Protein AF-0000000066740306 (afdb_homodimer)

Structure (mmCIF, N/CA/C/O backbone):
data_AF-0000000066740306-model_v1
#
loop_
_entity.id
_entity.type
_entity.pdbx_description
1 polymer 'SIN-like family protein'
#
loop_
_atom_site.group_PDB
_atom_site.id
_atom_site.type_symbol
_atom_site.label_atom_id
_atom_site.label_alt_id
_atom_site.label_comp_id
_atom_site.label_asym_id
_atom_site.label_entity_id
_atom_site.label_seq_id
_atom_site.pdbx_PDB_ins_code
_atom_site.Cartn_x
_atom_site.Cartn_y
_atom_site.Cartn_z
_atom_site.occupancy
_atom_site.B_iso_or_equiv
_atom_site.auth_seq_id
_atom_site.auth_comp_id
_atom_site.auth_asym_id
_atom_site.auth_atom_id
_atom_site.pdbx_PDB_model_num
ATOM 1 N N . MET A 1 1 ? 61.75 19.812 -76.875 1 23.56 1 MET A N 1
ATOM 2 C CA . MET A 1 1 ? 62.219 19.5 -75.562 1 23.56 1 MET A CA 1
ATOM 3 C C . MET A 1 1 ? 61.594 20.406 -74.5 1 23.56 1 MET A C 1
ATOM 5 O O . MET A 1 1 ? 61.938 20.328 -73.312 1 23.56 1 MET A O 1
ATOM 9 N N . SER A 1 2 ? 61.156 21.562 -74.875 1 27.14 2 SER A N 1
ATOM 10 C CA . SER A 1 2 ? 61.062 22.766 -74.062 1 27.14 2 SER A CA 1
ATOM 11 C C . SER A 1 2 ? 59.875 22.703 -73.125 1 27.14 2 SER A C 1
ATOM 13 O O . SER A 1 2 ? 58.719 22.844 -73.5 1 27.14 2 SER A O 1
ATOM 15 N N . THR A 1 3 ? 60 21.875 -71.938 1 26.25 3 THR A N 1
ATOM 16 C CA . THR A 1 3 ? 59.062 21.328 -70.938 1 26.25 3 THR A CA 1
ATOM 17 C C . THR A 1 3 ? 58.531 22.422 -70.062 1 26.25 3 THR A C 1
ATOM 19 O O . THR A 1 3 ? 59.312 23.188 -69.5 1 26.25 3 THR A O 1
ATOM 22 N N . THR A 1 4 ? 57.281 22.953 -70.375 1 26.27 4 THR A N 1
ATOM 23 C CA . THR A 1 4 ? 56.438 24.016 -69.875 1 26.27 4 THR A CA 1
ATOM 24 C C . THR A 1 4 ? 56.219 23.906 -68.375 1 26.27 4 THR A C 1
ATOM 26 O O . THR A 1 4 ? 55.719 22.906 -67.875 1 26.27 4 THR A O 1
ATOM 29 N N . LEU A 1 5 ? 57.031 24.672 -67.625 1 24.28 5 LEU A N 1
ATOM 30 C CA . LEU A 1 5 ? 57.344 24.859 -66.188 1 24.28 5 LEU A CA 1
ATOM 31 C C . LEU A 1 5 ? 56.062 25.141 -65.438 1 24.28 5 LEU A C 1
ATOM 33 O O . LEU A 1 5 ? 55.125 25.734 -65.938 1 24.28 5 LEU A O 1
ATOM 37 N N . ALA A 1 6 ? 56.031 24.719 -64.125 1 24.22 6 ALA A N 1
ATOM 38 C CA . ALA A 1 6 ? 55.281 24.297 -62.938 1 24.22 6 ALA A CA 1
ATOM 39 C C . ALA A 1 6 ? 54.781 25.516 -62.188 1 24.22 6 ALA A C 1
ATOM 41 O O . ALA A 1 6 ? 55.562 26.234 -61.562 1 24.22 6 ALA A O 1
ATOM 42 N N . LYS A 1 7 ? 53.906 26.375 -62.844 1 24.34 7 LYS A N 1
ATOM 43 C CA . LYS A 1 7 ? 53.469 27.609 -62.25 1 24.34 7 LYS A CA 1
ATOM 44 C C . LYS A 1 7 ? 52.938 27.359 -60.844 1 24.34 7 LYS A C 1
ATOM 46 O O . LYS A 1 7 ? 51.969 26.594 -60.656 1 24.34 7 LYS A O 1
ATOM 51 N N . LYS A 1 8 ? 53.781 27.5 -59.812 1 24.53 8 LYS A N 1
ATOM 52 C CA . LYS A 1 8 ? 53.719 27.344 -58.375 1 24.53 8 LYS A CA 1
ATOM 53 C C . LYS A 1 8 ? 52.656 28.266 -57.75 1 24.53 8 LYS A C 1
ATOM 55 O O . LYS A 1 8 ? 53 29.281 -57.156 1 24.53 8 LYS A O 1
ATOM 60 N N . THR A 1 9 ? 51.531 28.625 -58.562 1 22.3 9 THR A N 1
ATOM 61 C CA . THR A 1 9 ? 50.75 29.719 -58 1 22.3 9 THR A CA 1
ATOM 62 C C . THR A 1 9 ? 50.344 29.406 -56.562 1 22.3 9 THR A C 1
ATOM 64 O O . THR A 1 9 ? 49.75 28.375 -56.281 1 22.3 9 THR A O 1
ATOM 67 N N . MET A 1 10 ? 51.188 29.859 -55.562 1 22.45 10 MET A N 1
ATOM 68 C CA . MET A 1 10 ? 51.281 29.875 -54.125 1 22.45 10 MET A CA 1
ATOM 69 C C . MET A 1 10 ? 50 30.453 -53.5 1 22.45 10 MET A C 1
ATOM 71 O O . MET A 1 10 ? 49.75 31.656 -53.594 1 22.45 10 MET A O 1
ATOM 75 N N . ASN A 1 11 ? 48.844 29.984 -53.938 1 20.83 11 ASN A N 1
ATOM 76 C CA . ASN A 1 11 ? 47.594 30.547 -53.469 1 20.83 11 ASN A CA 1
ATOM 77 C C . ASN A 1 11 ? 47.5 30.578 -51.938 1 20.83 11 ASN A C 1
ATOM 79 O O . ASN A 1 11 ? 47.656 29.547 -51.312 1 20.83 11 ASN A O 1
ATOM 83 N N . SER A 1 12 ? 48.062 31.672 -51.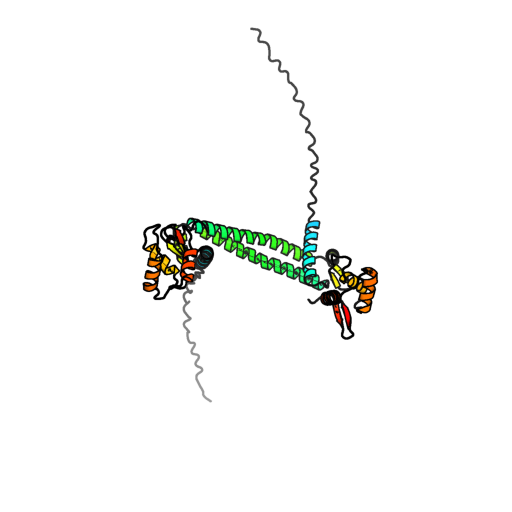344 1 20.94 12 SER A N 1
ATOM 84 C CA . SER A 1 12 ? 48.156 32.062 -49.938 1 20.94 12 SER A CA 1
ATOM 85 C C . SER A 1 12 ? 46.844 31.891 -49.219 1 20.94 12 SER A C 1
ATOM 87 O O . SER A 1 12 ? 45.812 32.312 -49.688 1 20.94 12 SER A O 1
ATOM 89 N N . THR A 1 13 ? 46.812 30.812 -48.438 1 21.36 13 THR A N 1
ATOM 90 C CA . THR A 1 13 ? 45.844 30.188 -47.562 1 21.36 13 THR A CA 1
ATOM 91 C C . THR A 1 13 ? 45.438 31.141 -46.438 1 21.36 13 THR A C 1
ATOM 93 O O . THR A 1 13 ? 46.281 31.484 -45.594 1 21.36 13 THR A O 1
ATOM 96 N N . ARG A 1 14 ? 44.938 32.344 -46.875 1 24.83 14 ARG A N 1
ATOM 97 C CA . ARG A 1 14 ? 44.625 33.281 -45.812 1 24.83 14 ARG A CA 1
ATOM 98 C C . ARG A 1 14 ? 43.844 32.594 -44.719 1 24.83 14 ARG A C 1
ATOM 100 O O . ARG A 1 14 ? 42.906 31.812 -44.969 1 24.83 14 ARG A O 1
ATOM 107 N N . PRO A 1 15 ? 44.469 32.5 -43.562 1 23.16 15 PRO A N 1
ATOM 108 C CA . PRO A 1 15 ? 44.031 31.797 -42.375 1 23.16 15 PRO A CA 1
ATOM 109 C C . PRO A 1 15 ? 42.656 32.281 -41.875 1 23.16 15 PRO A C 1
ATOM 111 O O . PRO A 1 15 ? 42.344 33.469 -42 1 23.16 15 PRO A O 1
ATOM 114 N N . ASN A 1 16 ? 41.656 31.469 -42.188 1 21.12 16 ASN A N 1
ATOM 115 C CA . ASN A 1 16 ? 40.25 31.562 -41.781 1 21.12 16 ASN A CA 1
ATOM 116 C C . ASN A 1 16 ? 40.125 31.969 -40.312 1 21.12 16 ASN A C 1
ATOM 118 O O . ASN A 1 16 ? 40.719 31.359 -39.438 1 21.12 16 ASN A O 1
ATOM 122 N N . VAL A 1 17 ? 39.969 33.219 -40.125 1 21.72 17 VAL A N 1
ATOM 123 C CA . VAL A 1 17 ? 39.688 33.938 -38.875 1 21.72 17 VAL A CA 1
ATOM 124 C C . VAL A 1 17 ? 38.656 33.125 -38.062 1 21.72 17 VAL A C 1
ATOM 126 O O . VAL A 1 17 ? 37.656 32.688 -38.625 1 21.72 17 VAL A O 1
ATOM 129 N N . ALA A 1 18 ? 39.094 32.625 -36.969 1 23.75 18 ALA A N 1
ATOM 130 C CA . ALA A 1 18 ? 38.531 31.891 -35.844 1 23.75 18 ALA A CA 1
ATOM 131 C C . ALA A 1 18 ? 37.25 32.562 -35.344 1 23.75 18 ALA A C 1
ATOM 133 O O . ALA A 1 18 ? 37.25 33.719 -34.969 1 23.75 18 ALA A O 1
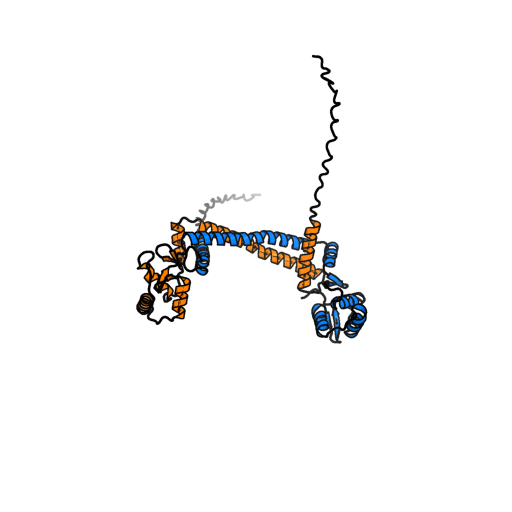ATOM 134 N N . SER A 1 19 ? 36.188 32.25 -36.062 1 21.02 19 SER A N 1
ATOM 135 C CA . SER A 1 19 ? 34.875 32.719 -35.688 1 21.02 19 SER A CA 1
ATOM 136 C C . SER A 1 19 ? 34.625 32.594 -34.188 1 21.02 19 SER A C 1
ATOM 138 O O . SER A 1 19 ? 35.062 31.609 -33.562 1 21.02 19 SER A O 1
ATOM 140 N N . LYS A 1 20 ? 34.594 33.75 -33.531 1 26.73 20 LYS A N 1
ATOM 141 C CA . LYS A 1 20 ? 34.219 34.031 -32.156 1 26.73 20 LYS A CA 1
ATOM 142 C C . LYS A 1 20 ? 33.031 33.156 -31.719 1 26.73 20 LYS A C 1
ATOM 144 O O . LYS A 1 20 ? 32.031 33.094 -32.438 1 26.73 20 LYS A O 1
ATOM 149 N N . GLY A 1 21 ? 33.281 32 -31.141 1 22.89 21 GLY A N 1
ATOM 150 C CA . GLY A 1 21 ? 32.375 31.031 -30.594 1 22.89 21 GLY A CA 1
ATOM 151 C C . GLY A 1 21 ? 31.203 31.672 -29.844 1 22.89 21 GLY A C 1
ATOM 152 O O . GLY A 1 21 ? 31.297 32.812 -29.406 1 22.89 21 GLY A O 1
ATOM 153 N N . PRO A 1 22 ? 30 31.391 -30.375 1 25.53 22 PRO A N 1
ATOM 154 C CA . PRO A 1 22 ? 28.781 31.922 -29.781 1 25.53 22 PRO A CA 1
ATOM 155 C C . PRO A 1 22 ? 28.766 31.812 -28.25 1 25.53 22 PRO A C 1
ATOM 157 O O . PRO A 1 22 ? 29.453 30.953 -27.688 1 25.53 22 PRO A O 1
ATOM 160 N N . HIS A 1 23 ? 28.734 32.938 -27.594 1 26.91 23 HIS A N 1
ATOM 161 C CA . HIS A 1 23 ? 28.5 33.031 -26.156 1 26.91 23 HIS A CA 1
ATOM 162 C C . HIS A 1 23 ? 27.344 32.125 -25.734 1 26.91 23 HIS A C 1
ATOM 164 O O . HIS A 1 23 ? 26.266 32.188 -26.297 1 26.91 23 HIS A O 1
ATOM 170 N N . SER A 1 24 ? 27.656 30.859 -25.578 1 25.88 24 SER A N 1
ATOM 171 C CA . SER A 1 24 ? 26.688 29.938 -25 1 25.88 24 SER A CA 1
ATOM 172 C C . SER A 1 24 ? 25.938 30.578 -23.844 1 25.88 24 SER A C 1
ATOM 174 O O . SER A 1 24 ? 26.516 30.859 -22.781 1 25.88 24 SER A O 1
ATOM 176 N N . ASN A 1 25 ? 25.094 31.516 -24.172 1 24.31 25 ASN A N 1
ATOM 177 C CA . ASN A 1 25 ? 24.172 31.891 -23.125 1 24.31 25 ASN A CA 1
ATOM 178 C C . ASN A 1 25 ? 23.594 30.656 -22.422 1 24.31 25 ASN A C 1
ATOM 180 O O . ASN A 1 25 ? 22.812 29.922 -23.016 1 24.31 25 ASN A O 1
ATOM 184 N N . MET A 1 26 ? 24.453 29.859 -21.828 1 26.02 26 MET A N 1
ATOM 185 C CA . MET A 1 26 ? 23.969 28.828 -20.922 1 26.02 26 MET A CA 1
ATOM 186 C C . MET A 1 26 ? 22.781 29.328 -20.094 1 26.02 26 MET A C 1
ATOM 188 O O . MET A 1 26 ? 22.953 30.219 -19.25 1 26.02 26 MET A O 1
ATOM 192 N N . SER A 1 27 ? 21.781 29.703 -20.703 1 23.97 27 SER A N 1
ATOM 193 C CA . SER A 1 27 ? 20.594 29.875 -19.859 1 23.97 27 SER A CA 1
ATOM 194 C C . SER A 1 27 ? 20.422 28.688 -18.906 1 23.97 27 SER A C 1
ATOM 196 O O . SER A 1 27 ? 20.25 27.562 -19.344 1 23.97 27 SER A O 1
ATOM 198 N N . LYS A 1 28 ? 21.281 28.562 -17.984 1 28.55 28 LYS A N 1
ATOM 199 C CA . LYS A 1 28 ? 20.969 27.734 -16.828 1 28.55 28 LYS A CA 1
ATOM 200 C C . LYS A 1 28 ? 19.469 27.734 -16.531 1 28.55 28 LYS A C 1
ATOM 202 O O . LYS A 1 28 ? 18.891 28.781 -16.234 1 28.55 28 LYS A O 1
ATOM 207 N N . GLY A 1 29 ? 18.734 27.125 -17.375 1 29 29 GLY A N 1
ATOM 208 C CA . GLY A 1 29 ? 17.344 26.922 -17.016 1 29 29 GLY A CA 1
ATOM 209 C C . GLY A 1 29 ? 17.109 26.859 -15.523 1 29 29 GLY A C 1
ATOM 210 O O . GLY A 1 29 ? 17.812 26.141 -14.805 1 29 29 GLY A O 1
ATOM 211 N N . ARG A 1 30 ? 16.844 27.906 -14.852 1 31.69 30 ARG A N 1
ATOM 212 C CA . ARG A 1 30 ? 16.328 28.016 -13.484 1 31.69 30 ARG A CA 1
ATOM 213 C C . ARG A 1 30 ? 15.438 26.844 -13.125 1 31.69 30 ARG A C 1
ATOM 215 O O . ARG A 1 30 ? 14.242 26.859 -13.414 1 31.69 30 ARG A O 1
ATOM 222 N N . ASP A 1 31 ? 15.68 25.719 -13.594 1 37.31 31 ASP A N 1
ATOM 223 C CA . ASP A 1 31 ? 15.008 24.594 -12.953 1 37.31 31 ASP A CA 1
ATOM 224 C C . ASP A 1 31 ? 14.945 24.781 -11.438 1 37.31 31 ASP A C 1
ATOM 226 O O . ASP A 1 31 ? 15.898 24.453 -10.727 1 37.31 31 ASP A O 1
ATOM 230 N N . GLY A 1 32 ? 14.742 25.875 -10.875 1 35.25 32 GLY A N 1
ATOM 231 C CA . GLY A 1 32 ? 14.836 26.375 -9.508 1 35.25 32 GLY A CA 1
ATOM 232 C C . GLY A 1 32 ? 14.297 25.406 -8.477 1 35.25 32 GLY A C 1
ATOM 233 O O . GLY A 1 32 ? 13.188 24.891 -8.625 1 35.25 32 GLY A O 1
ATOM 234 N N . PRO A 1 33 ? 15.062 24.625 -7.82 1 43.34 33 PRO A N 1
ATOM 235 C CA . PRO A 1 33 ? 14.781 23.828 -6.629 1 43.34 33 PRO A CA 1
ATOM 236 C C . PRO A 1 33 ? 13.656 24.391 -5.781 1 43.34 33 PRO A C 1
ATOM 238 O O . PRO A 1 33 ? 13.086 23.688 -4.938 1 43.34 33 PRO A O 1
ATOM 241 N N . SER A 1 34 ? 13.383 25.703 -5.836 1 50.03 34 SER A N 1
ATOM 242 C CA . SER A 1 34 ? 12.516 26.438 -4.918 1 50.03 34 SER A CA 1
ATOM 243 C C . SER A 1 34 ? 11.055 26.062 -5.117 1 50.03 34 SER A C 1
ATOM 245 O O . SER A 1 34 ? 10.32 25.859 -4.145 1 50.03 34 SER A O 1
ATOM 247 N N . GLN A 1 35 ? 10.664 26.062 -6.449 1 52.09 35 GLN A N 1
ATOM 248 C CA . GLN A 1 35 ? 9.258 25.766 -6.723 1 52.09 35 GLN A CA 1
ATOM 249 C C . GLN A 1 35 ? 8.93 24.312 -6.359 1 52.09 35 GLN A C 1
ATOM 251 O O . GLN A 1 35 ? 7.863 24.031 -5.805 1 52.09 35 GLN A O 1
ATOM 256 N N . GLY A 1 36 ? 9.883 23.469 -6.703 1 60.62 36 GLY A N 1
ATOM 257 C CA . GLY A 1 36 ? 9.695 22.078 -6.336 1 60.62 36 GLY A CA 1
ATOM 258 C C . GLY A 1 36 ? 9.633 21.859 -4.836 1 60.62 36 GLY A C 1
ATOM 259 O O . GLY A 1 36 ? 8.812 21.062 -4.355 1 60.62 36 GLY A O 1
ATOM 260 N N . SER A 1 37 ? 10.477 22.703 -4.293 1 71.12 37 SER A N 1
ATOM 261 C CA . SER A 1 37 ? 10.523 22.578 -2.84 1 71.12 37 SER A CA 1
ATOM 262 C C . SER A 1 37 ? 9.25 23.125 -2.197 1 71.12 37 SER A C 1
ATOM 264 O O . SER A 1 37 ? 8.719 22.547 -1.256 1 71.12 37 SER A O 1
ATOM 266 N N . ASP A 1 38 ? 8.742 24.266 -2.873 1 82.31 38 ASP A N 1
ATOM 267 C CA . ASP A 1 38 ? 7.531 24.859 -2.312 1 82.31 38 ASP A CA 1
ATOM 268 C C . ASP A 1 38 ? 6.316 23.953 -2.555 1 82.31 38 ASP A C 1
ATOM 270 O O . ASP A 1 38 ? 5.426 23.875 -1.709 1 82.31 38 ASP A O 1
ATOM 274 N N . ASP A 1 39 ? 6.438 23.344 -3.697 1 87.12 39 ASP A N 1
ATOM 275 C CA . ASP A 1 39 ? 5.328 22.438 -4.004 1 87.12 39 ASP A CA 1
ATOM 276 C C . ASP A 1 39 ? 5.301 21.266 -3.035 1 87.12 39 ASP A C 1
ATOM 278 O O . ASP A 1 39 ? 4.23 20.844 -2.584 1 87.12 39 ASP A O 1
ATOM 282 N N . LEU A 1 40 ? 6.457 20.859 -2.627 1 89.25 40 LEU A N 1
ATOM 283 C CA . LEU A 1 40 ? 6.527 19.75 -1.673 1 89.25 40 LEU A CA 1
ATOM 284 C C . LEU A 1 40 ? 6.102 20.219 -0.281 1 89.25 40 LEU A C 1
ATOM 286 O O . LEU A 1 40 ? 5.344 19.516 0.401 1 89.25 40 LEU A O 1
ATOM 290 N N . ALA A 1 41 ? 6.57 21.438 0.036 1 90.12 41 ALA A N 1
ATOM 291 C CA . ALA A 1 41 ? 6.191 21.969 1.34 1 90.12 41 ALA A CA 1
ATOM 292 C C . ALA A 1 41 ? 4.68 22.156 1.439 1 90.12 41 ALA A C 1
ATOM 294 O O . ALA A 1 41 ? 4.074 21.828 2.463 1 90.12 41 ALA A O 1
ATOM 295 N N . ARG A 1 42 ? 4.156 22.641 0.337 1 91.5 42 ARG A N 1
ATOM 296 C CA . ARG A 1 42 ? 2.711 22.828 0.292 1 91.5 42 ARG A CA 1
ATOM 297 C C . ARG A 1 42 ? 1.984 21.5 0.475 1 91.5 42 ARG A C 1
ATOM 299 O O . ARG A 1 42 ? 0.99 21.422 1.199 1 91.5 42 ARG A O 1
ATOM 306 N N . SER A 1 43 ? 2.473 20.547 -0.187 1 92.19 43 SER A N 1
ATOM 307 C CA . SER A 1 43 ? 1.86 19.234 -0.109 1 92.19 43 SER A CA 1
ATOM 308 C C . SER A 1 43 ? 1.96 18.656 1.302 1 92.19 43 SER A C 1
ATOM 310 O O . SER A 1 43 ? 0.978 18.141 1.838 1 92.19 43 SER A O 1
ATOM 312 N N . PHE A 1 44 ? 3.131 18.75 1.973 1 93.88 44 PHE A N 1
ATOM 313 C CA . PHE A 1 44 ? 3.334 18.266 3.33 1 93.88 44 PHE A CA 1
ATOM 314 C C . PHE A 1 44 ? 2.408 18.984 4.309 1 93.88 44 PHE A C 1
ATOM 316 O O . PHE A 1 44 ? 1.71 18.328 5.094 1 93.88 44 PHE A O 1
ATOM 323 N N . LEU A 1 45 ? 2.404 20.266 4.121 1 95.31 45 LEU A N 1
ATOM 324 C CA . LEU A 1 45 ? 1.596 21.078 5.027 1 95.31 45 LEU A CA 1
ATOM 325 C C . LEU A 1 45 ? 0.109 20.828 4.793 1 95.31 45 LEU A C 1
ATOM 327 O O . LEU A 1 45 ? -0.681 20.828 5.738 1 95.31 45 LEU A O 1
ATOM 331 N N . GLY A 1 46 ? -0.197 20.656 3.529 1 93.56 46 GLY A N 1
ATOM 332 C CA . GLY A 1 46 ? -1.562 20.25 3.236 1 93.56 46 GLY A CA 1
ATOM 333 C C . GLY A 1 46 ? -1.972 18.984 3.961 1 93.56 46 GLY A C 1
ATOM 334 O O . GLY A 1 46 ? -3.066 18.906 4.523 1 93.56 46 GLY A O 1
ATOM 335 N N . THR A 1 47 ? -1.124 18 4.027 1 91.94 47 THR A N 1
ATOM 336 C CA . THR A 1 47 ? -1.383 16.75 4.719 1 91.94 47 THR A CA 1
ATOM 337 C C . THR A 1 47 ? -1.558 16.984 6.219 1 91.94 47 THR A C 1
ATOM 339 O O . THR A 1 47 ? -2.457 16.406 6.84 1 91.94 47 THR A O 1
ATOM 342 N N . VAL A 1 48 ? -0.717 17.828 6.777 1 94.38 48 VAL A N 1
ATOM 343 C CA . VAL A 1 48 ? -0.75 18.156 8.203 1 94.38 48 VAL A CA 1
ATOM 344 C C . VAL A 1 48 ? -2.104 18.766 8.562 1 94.38 48 VAL A C 1
ATOM 346 O O . VAL A 1 48 ? -2.746 18.328 9.523 1 94.38 48 VAL A O 1
ATOM 349 N N . PHE A 1 49 ? -2.619 19.609 7.715 1 95.12 49 PHE A N 1
ATOM 350 C CA . PHE A 1 49 ? -3.822 20.359 8.055 1 95.12 49 PHE A CA 1
ATOM 351 C C . PHE A 1 49 ? -5.07 19.625 7.57 1 95.12 49 PHE A C 1
ATOM 353 O O . PHE A 1 49 ? -6.188 19.969 7.957 1 95.12 49 PHE A O 1
ATOM 360 N N . THR A 1 50 ? -4.895 18.594 6.707 1 91.5 50 THR A N 1
ATOM 361 C CA . THR A 1 50 ? -6.016 17.734 6.348 1 91.5 50 THR A CA 1
ATOM 362 C C . THR A 1 50 ? -6.406 16.844 7.523 1 91.5 50 THR A C 1
ATOM 364 O O . THR A 1 50 ? -7.594 16.609 7.762 1 91.5 50 THR A O 1
ATOM 367 N N . ALA A 1 51 ? -5.465 16.438 8.305 1 88.88 51 ALA A N 1
ATOM 368 C CA . ALA A 1 51 ? -5.711 15.578 9.461 1 88.88 51 ALA A CA 1
ATOM 369 C C . ALA A 1 51 ? -6.34 16.375 10.602 1 88.88 51 ALA A C 1
ATOM 371 O O . ALA A 1 51 ? -7.297 15.906 11.227 1 88.88 51 ALA A O 1
ATOM 372 N N . ASN A 1 52 ? -5.824 17.5 10.836 1 93.19 52 ASN A N 1
ATOM 373 C CA . ASN A 1 52 ? -6.332 18.406 11.852 1 93.19 52 ASN A CA 1
ATOM 374 C C . ASN A 1 52 ? -6.324 19.859 11.352 1 93.19 52 ASN A C 1
ATOM 376 O O . ASN A 1 52 ? -5.273 20.391 11 1 93.19 52 ASN A O 1
ATOM 380 N N . LYS A 1 53 ? -7.434 20.469 11.477 1 95.31 53 LYS A N 1
ATOM 381 C CA . LYS A 1 53 ? -7.613 21.766 10.828 1 95.31 53 LYS A CA 1
ATOM 382 C C . LYS A 1 53 ? -6.922 22.875 11.617 1 95.31 53 LYS A C 1
ATOM 384 O O . LYS A 1 53 ? -6.715 23.984 11.094 1 95.31 53 LYS A O 1
ATOM 389 N N . VAL A 1 54 ? -6.578 22.656 12.891 1 95.94 54 VAL A N 1
ATOM 390 C CA . VAL A 1 54 ? -5.926 23.641 13.734 1 95.94 54 VAL A CA 1
ATOM 391 C C . VAL A 1 54 ? -4.613 23.078 14.281 1 95.94 54 VAL A C 1
ATOM 393 O O . VAL A 1 54 ? -4.594 22.016 14.891 1 95.94 54 VAL A O 1
ATOM 396 N N . ARG A 1 55 ? -3.529 23.797 13.992 1 95.69 55 ARG A N 1
ATOM 397 C CA . ARG A 1 55 ? -2.24 23.328 14.492 1 95.69 55 ARG A CA 1
ATOM 398 C C . ARG A 1 55 ? -1.4 24.5 15 1 95.69 55 ARG A C 1
ATOM 400 O O . ARG A 1 55 ? -1.43 25.594 14.422 1 95.69 55 ARG A O 1
ATOM 407 N N . SER A 1 56 ? -0.726 24.281 16.109 1 96.12 56 SER A N 1
ATOM 408 C CA . SER A 1 56 ? 0.311 25.203 16.562 1 96.12 56 SER A CA 1
ATOM 409 C C . SER A 1 56 ? 1.6 25.016 15.766 1 96.12 56 SER A C 1
ATOM 411 O O . SER A 1 56 ? 1.767 24.016 15.078 1 96.12 56 SER A O 1
ATOM 413 N N . MET A 1 57 ? 2.541 25.938 15.891 1 94.75 57 MET A N 1
ATOM 414 C CA . MET A 1 57 ? 3.844 25.828 15.242 1 94.75 57 MET A CA 1
ATOM 415 C C . MET A 1 57 ? 4.566 24.562 15.68 1 94.75 57 MET A C 1
ATOM 417 O O . MET A 1 57 ? 5.105 23.828 14.852 1 94.75 57 MET A O 1
ATOM 421 N N . GLN A 1 58 ? 4.508 24.312 16.953 1 94.25 58 GLN A N 1
ATOM 422 C CA . GLN A 1 58 ? 5.16 23.141 17.516 1 94.25 58 GLN A CA 1
ATOM 423 C C . GLN A 1 58 ? 4.559 21.859 16.953 1 94.25 58 GLN A C 1
ATOM 425 O O . GLN A 1 58 ? 5.285 20.906 16.625 1 94.25 58 GLN A O 1
ATOM 430 N N . ALA A 1 59 ? 3.242 21.844 16.828 1 96.25 59 ALA A N 1
ATOM 431 C CA . ALA A 1 59 ? 2.555 20.656 16.312 1 96.25 59 ALA A CA 1
ATOM 432 C C . ALA A 1 59 ? 2.859 20.469 14.82 1 96.25 59 ALA A C 1
ATOM 434 O O . ALA A 1 59 ? 2.986 19.328 14.352 1 96.25 59 ALA A O 1
ATOM 435 N N . VAL A 1 60 ? 2.961 21.531 14.094 1 96.69 60 VAL A N 1
ATOM 436 C CA . VAL A 1 60 ? 3.297 21.453 12.68 1 96.69 60 VAL A CA 1
ATOM 437 C C . VAL A 1 60 ? 4.668 20.797 12.508 1 96.69 60 VAL A C 1
ATOM 439 O O . VAL A 1 60 ? 4.824 19.859 11.719 1 96.69 60 VAL A O 1
ATOM 442 N N . VAL A 1 61 ? 5.648 21.266 13.297 1 96 61 VAL A N 1
ATOM 443 C CA . VAL A 1 61 ? 7 20.734 13.219 1 96 61 VAL A CA 1
ATOM 444 C C . VAL A 1 61 ? 6.984 19.25 13.586 1 96 61 VAL A C 1
ATOM 446 O O . VAL A 1 61 ? 7.59 18.422 12.891 1 96 61 VAL A O 1
ATOM 449 N N . ARG A 1 62 ? 6.27 18.875 14.625 1 95.38 62 ARG A N 1
ATOM 450 C CA . ARG A 1 62 ? 6.141 17.484 15.055 1 95.38 62 ARG A CA 1
ATOM 451 C C . ARG A 1 62 ? 5.527 16.625 13.961 1 95.38 62 ARG A C 1
ATOM 453 O O . ARG A 1 62 ? 6.027 15.539 13.664 1 95.38 62 ARG A O 1
ATOM 460 N N . ASP A 1 63 ? 4.434 17.141 13.359 1 95.31 63 ASP A N 1
ATOM 461 C CA . ASP A 1 63 ? 3.732 16.375 12.336 1 95.31 63 ASP A CA 1
ATOM 462 C C . ASP A 1 63 ? 4.594 16.219 11.086 1 95.31 63 ASP A C 1
ATOM 464 O O . ASP A 1 63 ? 4.555 15.172 10.43 1 95.31 63 ASP A O 1
ATOM 468 N N . LEU A 1 64 ? 5.359 17.266 10.734 1 95.75 64 LEU A N 1
ATOM 469 C CA . LEU A 1 64 ? 6.289 17.156 9.617 1 95.75 64 LEU A CA 1
ATOM 470 C C . LEU A 1 64 ? 7.355 16.109 9.883 1 95.75 64 LEU A C 1
ATOM 472 O O . LEU A 1 64 ? 7.703 15.328 8.992 1 95.75 64 LEU A O 1
ATOM 476 N N . ARG A 1 65 ? 7.852 16 11.102 1 95.06 65 ARG A N 1
ATOM 477 C CA . ARG A 1 65 ? 8.836 15 11.477 1 95.06 65 ARG A CA 1
ATOM 478 C C . ARG A 1 65 ? 8.234 13.594 11.43 1 95.06 65 ARG A C 1
ATOM 480 O O . ARG A 1 65 ? 8.906 12.641 11.031 1 95.06 65 ARG A O 1
ATOM 487 N N . GLN A 1 66 ? 6.992 13.531 11.859 1 93.88 66 GLN A N 1
ATOM 488 C CA . GLN A 1 66 ? 6.297 12.25 11.805 1 93.88 66 GLN A CA 1
ATOM 489 C C . GLN A 1 66 ? 6.102 11.797 10.359 1 93.88 66 GLN A C 1
ATOM 491 O O . GLN A 1 66 ? 6.242 10.609 10.055 1 93.88 66 GLN A O 1
ATOM 496 N N . LEU A 1 67 ? 5.742 12.727 9.5 1 93.38 67 LEU A N 1
ATOM 497 C CA . LEU A 1 67 ? 5.609 12.414 8.078 1 93.38 67 LEU A CA 1
ATOM 498 C C . LEU A 1 67 ? 6.926 11.898 7.512 1 93.38 67 LEU A C 1
ATOM 500 O O . LEU A 1 67 ? 6.941 10.906 6.773 1 93.38 67 LEU A O 1
ATOM 504 N N . ALA A 1 68 ? 8.039 12.562 7.875 1 93.62 68 ALA A N 1
ATOM 505 C CA . ALA A 1 68 ? 9.359 12.125 7.441 1 93.62 68 ALA A CA 1
ATOM 506 C C . ALA A 1 68 ? 9.648 10.703 7.914 1 93.62 68 ALA A C 1
ATOM 508 O O . ALA A 1 68 ? 10.156 9.883 7.152 1 93.62 68 ALA A O 1
ATOM 509 N N . ALA A 1 69 ? 9.281 10.43 9.141 1 92.5 69 ALA A N 1
ATOM 510 C CA . ALA A 1 69 ? 9.492 9.102 9.711 1 92.5 69 ALA A CA 1
ATOM 511 C C . ALA A 1 69 ? 8.68 8.047 8.969 1 92.5 69 ALA A C 1
ATOM 513 O O . ALA A 1 69 ? 9.148 6.934 8.742 1 92.5 69 ALA A O 1
ATOM 514 N N . LYS A 1 70 ? 7.48 8.43 8.695 1 90.5 70 LYS A N 1
ATOM 515 C CA . LYS A 1 70 ? 6.621 7.52 7.945 1 90.5 70 LYS A CA 1
ATOM 516 C C . LYS A 1 70 ? 7.238 7.168 6.594 1 90.5 70 LYS A C 1
ATOM 518 O O . LYS A 1 70 ? 7.285 6 6.211 1 90.5 70 LYS A O 1
ATOM 523 N N . TYR A 1 71 ? 7.742 8.203 5.867 1 87.19 71 TYR A N 1
ATOM 524 C CA . TYR A 1 71 ? 8.383 7.977 4.578 1 87.19 71 TYR A CA 1
ATOM 525 C C . TYR A 1 71 ? 9.625 7.105 4.734 1 87.19 71 TYR A C 1
ATOM 527 O O . TYR A 1 71 ? 9.891 6.242 3.896 1 87.19 71 TYR A O 1
ATOM 535 N N . ALA A 1 72 ? 10.383 7.336 5.816 1 87.25 72 ALA A N 1
ATOM 536 C CA . ALA A 1 72 ? 11.578 6.543 6.086 1 87.25 72 ALA A CA 1
ATOM 537 C C . ALA A 1 72 ? 11.219 5.078 6.324 1 87.25 72 ALA A C 1
ATOM 539 O O . ALA A 1 72 ? 11.906 4.176 5.84 1 87.25 72 ALA A O 1
ATOM 540 N N . SER A 1 73 ? 10.203 4.918 7.098 1 86.19 73 SER A N 1
ATOM 541 C CA . SER A 1 73 ? 9.75 3.557 7.375 1 86.19 73 SER A CA 1
ATOM 542 C C . SER A 1 73 ? 9.32 2.846 6.094 1 86.19 73 SER A C 1
ATOM 544 O O . SER A 1 73 ? 9.648 1.676 5.887 1 86.19 73 SER A O 1
ATOM 546 N N . ASN A 1 74 ? 8.672 3.578 5.27 1 81.38 74 ASN A N 1
ATOM 547 C CA . ASN A 1 74 ? 8.211 3.014 4.004 1 81.38 74 ASN A CA 1
ATOM 548 C C . ASN A 1 74 ? 9.375 2.688 3.078 1 81.38 74 ASN A C 1
ATOM 550 O O . ASN A 1 74 ? 9.312 1.727 2.309 1 81.38 74 ASN A O 1
ATOM 554 N N . ARG A 1 75 ? 10.461 3.479 3.197 1 76.44 75 ARG A N 1
ATOM 555 C CA . ARG A 1 75 ? 11.68 3.252 2.42 1 76.44 75 ARG A CA 1
ATOM 556 C C . ARG A 1 75 ? 12.359 1.95 2.834 1 76.44 75 ARG A C 1
ATOM 558 O O . ARG A 1 75 ? 12.898 1.23 1.99 1 76.44 75 ARG A O 1
ATOM 565 N N . LYS A 1 76 ? 12.5 1.862 4.094 1 75.75 76 LYS A N 1
ATOM 566 C CA . LYS A 1 76 ? 13.094 0.614 4.57 1 75.75 76 LYS A CA 1
ATOM 567 C C . LYS A 1 76 ? 12.43 -0.592 3.91 1 75.75 76 LYS A C 1
ATOM 569 O O . LYS A 1 76 ? 13.094 -1.578 3.594 1 75.75 76 LYS A O 1
ATOM 574 N N . ASP A 1 77 ? 11.258 -0.33 3.717 1 75.94 77 ASP A N 1
ATOM 575 C CA . ASP A 1 77 ? 10.547 -1.352 2.957 1 75.94 77 ASP A CA 1
ATOM 576 C C . ASP A 1 77 ? 11.141 -1.511 1.56 1 75.94 77 ASP A C 1
ATOM 578 O O . ASP A 1 77 ? 11.086 -2.594 0.973 1 75.94 77 ASP A O 1
ATOM 582 N N . GLY A 1 78 ? 11.852 -0.415 1.16 1 74.94 78 GLY A N 1
ATOM 583 C CA . GLY A 1 78 ? 12.516 -0.464 -0.133 1 74.94 78 GLY A CA 1
ATOM 584 C C . GLY A 1 78 ? 13.672 -1.442 -0.173 1 74.94 78 GLY A C 1
ATOM 585 O O . GLY A 1 78 ? 13.844 -2.168 -1.155 1 74.94 78 GLY A O 1
ATOM 586 N N . SER A 1 79 ? 14.523 -1.425 0.905 1 77 79 SER A N 1
ATOM 587 C CA . SER A 1 79 ? 15.625 -2.371 0.982 1 77 79 SER A CA 1
ATOM 588 C C . SER A 1 79 ? 15.125 -3.812 0.982 1 77 79 SER A C 1
ATOM 590 O O . SER A 1 79 ? 15.719 -4.684 0.343 1 77 79 SER A O 1
ATOM 592 N N . LYS A 1 80 ? 14.125 -4.008 1.849 1 82.62 80 LYS A N 1
ATOM 593 C CA . LYS A 1 80 ? 13.523 -5.336 1.865 1 82.62 80 LYS A CA 1
ATOM 594 C C . LYS A 1 80 ? 13.016 -5.727 0.48 1 82.62 80 LYS A C 1
ATOM 596 O O . LYS A 1 80 ? 13.211 -6.855 0.035 1 82.62 80 LYS A O 1
ATOM 601 N N . LEU A 1 81 ? 12.477 -4.77 -0.208 1 86.62 81 LEU A N 1
ATOM 602 C CA . LEU A 1 81 ? 11.945 -5.02 -1.546 1 86.62 81 LEU A CA 1
ATOM 603 C C . LEU A 1 81 ? 13.078 -5.301 -2.531 1 86.62 81 LEU A C 1
ATOM 605 O O . LEU A 1 81 ? 12.922 -6.125 -3.434 1 86.62 81 LEU A O 1
ATOM 609 N N . GLN A 1 82 ? 14.172 -4.621 -2.301 1 86.12 82 GLN A N 1
ATOM 610 C CA . GLN A 1 82 ? 15.328 -4.902 -3.143 1 86.12 82 GLN A CA 1
ATOM 611 C C . GLN A 1 82 ? 15.828 -6.328 -2.934 1 86.12 82 GLN A C 1
ATOM 613 O O . GLN A 1 82 ? 16.172 -7.023 -3.896 1 86.12 82 GLN A O 1
ATOM 618 N N . ALA A 1 83 ? 15.938 -6.777 -1.696 1 86.44 83 ALA A N 1
ATOM 619 C CA . ALA A 1 83 ? 16.359 -8.141 -1.397 1 86.44 83 ALA A CA 1
ATOM 620 C C . ALA A 1 83 ? 15.406 -9.164 -2.02 1 86.44 83 ALA A C 1
ATOM 622 O O . ALA A 1 83 ? 15.844 -10.172 -2.576 1 86.44 83 ALA A O 1
ATOM 623 N N . LEU A 1 84 ? 14.141 -8.891 -1.913 1 89.88 84 LEU A N 1
ATOM 624 C CA . LEU A 1 84 ? 13.141 -9.766 -2.502 1 89.88 84 LEU A CA 1
ATOM 625 C C . LEU A 1 84 ? 13.266 -9.797 -4.023 1 89.88 84 LEU A C 1
ATOM 627 O O . LEU A 1 84 ? 13.156 -10.859 -4.641 1 89.88 84 LEU A O 1
ATOM 631 N N . CYS A 1 85 ? 13.547 -8.656 -4.594 1 91.56 85 CYS A N 1
ATOM 632 C CA . CYS A 1 85 ? 13.766 -8.57 -6.035 1 91.56 85 CYS A CA 1
ATOM 633 C C . CYS A 1 85 ? 14.938 -9.438 -6.461 1 91.56 85 CYS A C 1
ATOM 635 O O . CYS A 1 85 ? 14.82 -10.25 -7.379 1 91.56 85 CYS A O 1
ATOM 637 N N . ASN A 1 86 ? 16.047 -9.297 -5.727 1 91.38 86 ASN A N 1
ATOM 638 C CA . ASN A 1 86 ? 17.234 -10.078 -6.043 1 91.38 86 ASN A CA 1
ATOM 639 C C . ASN A 1 86 ? 17 -11.57 -5.867 1 91.38 86 ASN A C 1
ATOM 641 O O . ASN A 1 86 ? 17.406 -12.375 -6.703 1 91.38 86 ASN A O 1
ATOM 645 N N . ALA A 1 87 ? 16.359 -11.898 -4.777 1 91.75 87 ALA A N 1
ATOM 646 C CA . ALA A 1 87 ? 16.078 -13.305 -4.504 1 91.75 87 ALA A CA 1
ATOM 647 C C . ALA A 1 87 ? 15.188 -13.906 -5.586 1 91.75 87 ALA A C 1
ATOM 649 O O . ALA A 1 87 ? 15.414 -15.031 -6.035 1 91.75 87 ALA A O 1
ATOM 650 N N . ALA A 1 88 ? 14.188 -13.211 -6.059 1 94.06 88 ALA A N 1
ATOM 651 C CA . ALA A 1 88 ? 13.297 -13.695 -7.109 1 94.06 88 ALA A CA 1
ATOM 652 C C . ALA A 1 88 ? 14.047 -13.844 -8.438 1 94.06 88 ALA A C 1
ATOM 654 O O . ALA A 1 88 ? 13.852 -14.828 -9.156 1 94.06 88 ALA A O 1
ATOM 655 N N . LYS A 1 89 ? 14.875 -12.898 -8.719 1 93.5 89 LYS A N 1
ATOM 656 C CA . LYS A 1 89 ? 15.703 -12.977 -9.922 1 93.5 89 LYS A CA 1
ATOM 657 C C . LYS A 1 89 ? 16.609 -14.203 -9.891 1 93.5 89 LYS A C 1
ATOM 659 O O . LYS A 1 89 ? 16.75 -14.906 -10.891 1 93.5 89 LYS A O 1
ATOM 664 N N . ASN A 1 90 ? 17.219 -14.367 -8.727 1 92.5 90 ASN A N 1
ATOM 665 C CA . ASN A 1 90 ? 18.094 -15.523 -8.562 1 92.5 90 ASN A CA 1
ATOM 666 C C . ASN A 1 90 ? 17.328 -16.828 -8.75 1 92.5 90 ASN A C 1
ATOM 668 O O . ASN A 1 90 ? 17.828 -17.766 -9.375 1 92.5 90 ASN A O 1
ATOM 672 N N . CYS A 1 91 ? 16.156 -16.922 -8.242 1 93.12 91 CYS A N 1
ATOM 673 C CA . CYS A 1 91 ? 15.312 -18.109 -8.391 1 93.12 91 CYS A CA 1
ATOM 674 C C . CYS A 1 91 ? 14.969 -18.359 -9.852 1 93.12 91 CYS A C 1
ATOM 676 O O . CYS A 1 91 ? 15.016 -19.484 -10.32 1 93.12 91 CYS A O 1
ATOM 678 N N . ALA A 1 92 ? 14.633 -17.297 -10.555 1 94.94 92 ALA A N 1
ATOM 679 C CA . ALA A 1 92 ? 14.266 -17.391 -11.969 1 94.94 92 ALA A CA 1
ATOM 680 C C . ALA A 1 92 ? 15.453 -17.844 -12.812 1 94.94 92 ALA A C 1
ATOM 682 O O . ALA A 1 92 ? 15.281 -18.422 -13.891 1 94.94 92 ALA A O 1
ATOM 683 N N . SER A 1 93 ? 16.625 -17.547 -12.336 1 94.94 93 SER A N 1
ATOM 684 C CA . SER A 1 93 ? 17.828 -17.812 -13.125 1 94.94 93 SER A CA 1
ATOM 685 C C . SER A 1 93 ? 18.438 -19.172 -12.773 1 94.94 93 SER A C 1
ATOM 687 O O . SER A 1 93 ? 19.453 -19.562 -13.336 1 94.94 93 SER A O 1
ATOM 689 N N . LEU A 1 94 ? 17.859 -19.844 -11.852 1 92.75 94 LEU A N 1
ATOM 690 C CA . LEU A 1 94 ? 18.359 -21.172 -11.508 1 92.75 94 LEU A CA 1
ATOM 691 C C . LEU A 1 94 ? 18.328 -22.094 -12.719 1 92.75 94 LEU A C 1
ATOM 693 O O . LEU A 1 94 ? 17.422 -22 -13.547 1 92.75 94 LEU A O 1
ATOM 697 N N . PRO A 1 95 ? 19.344 -23 -12.727 1 94.75 95 PRO A N 1
ATOM 698 C CA . PRO A 1 95 ? 19.219 -24.047 -13.742 1 94.75 95 PRO A CA 1
ATOM 699 C C . PRO A 1 95 ? 17.922 -24.844 -13.625 1 94.75 95 PRO A C 1
ATOM 701 O O . PRO A 1 95 ? 17.406 -25.016 -12.516 1 94.75 95 PRO A O 1
ATOM 704 N N . HIS A 1 96 ? 17.5 -25.359 -14.719 1 93 96 HIS A N 1
ATOM 705 C CA . HIS A 1 96 ? 16.203 -26.031 -14.805 1 93 96 HIS A CA 1
ATOM 706 C C . HIS A 1 96 ? 16.094 -27.141 -13.773 1 93 96 HIS A C 1
ATOM 708 O O . HIS A 1 96 ? 15.055 -27.297 -13.125 1 93 96 HIS A O 1
ATOM 714 N N . ASP A 1 97 ? 17.156 -27.875 -13.648 1 94.75 97 ASP A N 1
ATOM 715 C CA . ASP A 1 97 ? 17.109 -29 -12.727 1 94.75 97 ASP A CA 1
ATOM 716 C C . ASP A 1 97 ? 16.938 -28.531 -11.281 1 94.75 97 ASP A C 1
ATOM 718 O O . ASP A 1 97 ? 16.172 -29.109 -10.516 1 94.75 97 ASP A O 1
ATOM 722 N N . GLU A 1 98 ? 17.719 -27.5 -10.93 1 93.69 98 GLU A N 1
ATOM 723 C CA . GLU A 1 98 ? 17.641 -26.969 -9.578 1 93.69 98 GLU A CA 1
ATOM 724 C C . GLU A 1 98 ? 16.281 -26.328 -9.32 1 93.69 98 GLU A C 1
ATOM 726 O O . GLU A 1 98 ? 15.688 -26.516 -8.258 1 93.69 98 GLU A O 1
ATOM 731 N N . LEU A 1 99 ? 15.75 -25.562 -10.32 1 94.38 99 LEU A N 1
ATOM 732 C CA . LEU A 1 99 ? 14.438 -24.953 -10.18 1 94.38 99 LEU A CA 1
ATOM 733 C C . LEU A 1 99 ? 13.352 -26.016 -10.055 1 94.38 99 LEU A C 1
ATOM 735 O O . LEU A 1 99 ? 12.422 -25.859 -9.258 1 94.38 99 LEU A O 1
ATOM 739 N N . ASN A 1 100 ? 13.5 -27.047 -10.836 1 95.06 100 ASN A N 1
ATOM 740 C CA . ASN A 1 100 ? 12.57 -28.172 -10.781 1 95.06 100 ASN A CA 1
ATOM 741 C C . ASN A 1 100 ? 12.469 -28.75 -9.367 1 95.06 100 ASN A C 1
ATOM 743 O O . ASN A 1 100 ? 11.367 -29 -8.875 1 95.06 100 ASN A O 1
ATOM 747 N N . ARG A 1 101 ? 13.578 -28.875 -8.75 1 94.44 101 ARG A N 1
ATOM 748 C CA . ARG A 1 101 ? 13.594 -29.406 -7.387 1 94.44 101 ARG A CA 1
ATOM 749 C C . ARG A 1 101 ? 12.859 -28.469 -6.434 1 94.44 101 ARG A C 1
ATOM 751 O O . ARG A 1 101 ? 12.125 -28.906 -5.559 1 94.44 101 ARG A O 1
ATOM 758 N N . LYS A 1 102 ? 13.062 -27.25 -6.621 1 92.31 102 LYS A N 1
ATOM 759 C CA . LYS A 1 102 ? 12.398 -26.266 -5.766 1 92.31 102 LYS A CA 1
ATOM 760 C C . LYS A 1 102 ? 10.891 -26.25 -6.008 1 92.31 102 LYS A C 1
ATOM 762 O O . LYS A 1 102 ? 10.109 -26.078 -5.074 1 92.31 102 LYS A O 1
ATOM 767 N N . ILE A 1 103 ? 10.453 -26.406 -7.246 1 95.12 103 ILE A N 1
ATOM 768 C CA . ILE A 1 103 ? 9.039 -26.406 -7.598 1 95.12 103 ILE A CA 1
ATOM 769 C C . ILE A 1 103 ? 8.328 -27.562 -6.895 1 95.12 103 ILE A C 1
ATOM 771 O O . ILE A 1 103 ? 7.176 -27.438 -6.473 1 95.12 103 ILE A O 1
ATOM 775 N N . HIS A 1 104 ? 9.094 -28.672 -6.676 1 93.81 104 HIS A N 1
ATOM 776 C CA . HIS A 1 104 ? 8.523 -29.859 -6.043 1 93.81 104 HIS A CA 1
ATOM 777 C C . HIS A 1 104 ? 8.109 -29.562 -4.602 1 93.81 104 HIS A C 1
ATOM 779 O O . HIS A 1 104 ? 7.34 -30.328 -4.008 1 93.81 104 HIS A O 1
ATOM 785 N N . LEU A 1 105 ? 8.625 -28.469 -4.094 1 88.75 105 LEU A N 1
ATOM 786 C CA . LEU A 1 105 ? 8.258 -28.078 -2.732 1 88.75 105 LEU A CA 1
ATOM 787 C C . LEU A 1 105 ? 6.797 -27.641 -2.668 1 88.75 105 LEU A C 1
ATOM 789 O O . LEU A 1 105 ? 6.141 -27.812 -1.637 1 88.75 105 LEU A O 1
ATOM 793 N N . VAL A 1 106 ? 6.219 -27.172 -3.824 1 93.06 106 VAL A N 1
ATOM 794 C CA . VAL A 1 106 ? 4.898 -26.562 -3.734 1 93.06 106 VAL A CA 1
ATOM 795 C C . VAL A 1 106 ? 3.979 -27.156 -4.797 1 93.06 106 VAL A C 1
ATOM 797 O O . VAL A 1 106 ? 2.77 -26.922 -4.789 1 93.06 106 VAL A O 1
ATOM 800 N N . ALA A 1 107 ? 4.504 -27.922 -5.715 1 94.94 107 ALA A N 1
ATOM 801 C CA . ALA A 1 107 ? 3.719 -28.438 -6.828 1 94.94 107 ALA A CA 1
ATOM 802 C C . ALA A 1 107 ? 4.172 -29.844 -7.207 1 94.94 107 ALA A C 1
ATOM 804 O O . ALA A 1 107 ? 5.266 -30.281 -6.832 1 94.94 107 ALA A O 1
ATOM 805 N N . VAL A 1 108 ? 3.328 -30.547 -7.859 1 93.38 108 VAL A N 1
ATOM 806 C CA . VAL A 1 108 ? 3.596 -31.906 -8.32 1 93.38 108 VAL A CA 1
ATOM 807 C C . VAL A 1 108 ? 3.717 -31.922 -9.844 1 93.38 108 VAL A C 1
ATOM 809 O O . VAL A 1 108 ? 2.932 -31.266 -10.539 1 93.38 108 VAL A O 1
ATOM 812 N N . PRO A 1 109 ? 4.73 -32.594 -10.289 1 90.31 109 PRO A N 1
ATOM 813 C CA . PRO A 1 109 ? 4.883 -32.656 -11.742 1 90.31 109 PRO A CA 1
ATOM 814 C C . PRO A 1 109 ? 3.771 -33.469 -12.414 1 90.31 109 PRO A C 1
ATOM 816 O O . PRO A 1 109 ? 3.418 -34.531 -11.938 1 90.31 109 PRO A O 1
ATOM 819 N N . GLY A 1 110 ? 3.121 -32.781 -13.414 1 82.44 110 GLY A N 1
ATOM 820 C CA . GLY A 1 110 ? 2.266 -33.438 -14.398 1 82.44 110 GLY A CA 1
ATOM 821 C C . GLY A 1 110 ? 2.871 -33.469 -15.789 1 82.44 110 GLY A C 1
ATOM 822 O O . GLY A 1 110 ? 3.139 -32.406 -16.391 1 82.44 110 GLY A O 1
ATOM 823 N N . HIS A 1 111 ? 3.518 -34.531 -16.25 1 85.75 111 HIS A N 1
ATOM 824 C CA . HIS A 1 111 ? 4.238 -34.719 -17.5 1 85.75 111 HIS A CA 1
ATOM 825 C C . HIS A 1 111 ? 4.957 -33.469 -17.938 1 85.75 111 HIS A C 1
ATOM 827 O O . HIS A 1 111 ? 6.18 -33.344 -17.797 1 85.75 111 HIS A O 1
ATOM 833 N N . SER A 1 112 ? 4.254 -32.344 -18.5 1 87.75 112 SER A N 1
ATOM 834 C CA . SER A 1 112 ? 4.934 -31.141 -18.984 1 87.75 112 SER A CA 1
ATOM 835 C C . SER A 1 112 ? 4.57 -29.922 -18.156 1 87.75 112 SER A C 1
ATOM 837 O O . SER A 1 112 ? 4.953 -28.797 -18.5 1 87.75 112 SER A O 1
ATOM 839 N N . VAL A 1 113 ? 3.791 -30.125 -17.156 1 94.88 113 VAL A N 1
ATOM 840 C CA . VAL A 1 113 ? 3.346 -29.016 -16.328 1 94.88 113 VAL A CA 1
ATOM 841 C C . VAL A 1 113 ? 3.459 -29.375 -14.852 1 94.88 113 VAL A C 1
ATOM 843 O O . VAL A 1 113 ? 3.758 -30.531 -14.516 1 94.88 113 VAL A O 1
ATOM 846 N N . PHE A 1 114 ? 3.332 -28.391 -13.992 1 95.75 114 PHE A N 1
ATOM 847 C CA . PHE A 1 114 ? 3.279 -28.562 -12.539 1 95.75 114 PHE A CA 1
ATOM 848 C C . PHE A 1 114 ? 1.911 -28.156 -12 1 95.75 114 PHE A C 1
ATOM 850 O O . PHE A 1 114 ? 1.328 -27.172 -12.438 1 95.75 114 PHE A O 1
ATOM 857 N N . VAL A 1 115 ? 1.371 -28.906 -11.141 1 96.06 115 VAL A N 1
ATOM 858 C CA . VAL A 1 115 ? 0.087 -28.625 -10.508 1 96.06 115 VAL A CA 1
ATOM 859 C C . VAL A 1 115 ? 0.291 -28.359 -9.016 1 96.06 115 VAL A C 1
ATOM 861 O O . VAL A 1 115 ? 0.974 -29.125 -8.336 1 96.06 115 VAL A O 1
ATOM 864 N N . ALA A 1 116 ? -0.292 -27.297 -8.539 1 95.38 116 ALA A N 1
ATOM 865 C CA . ALA A 1 116 ? -0.136 -26.906 -7.141 1 95.38 116 ALA A CA 1
ATOM 866 C C . ALA A 1 116 ? -0.589 -28.031 -6.207 1 95.38 116 ALA A C 1
ATOM 868 O O . ALA A 1 116 ? -1.67 -28.594 -6.387 1 95.38 116 ALA A O 1
ATOM 869 N N . LYS A 1 117 ? 0.169 -28.266 -5.203 1 90.38 117 LYS A N 1
ATOM 870 C CA . LYS A 1 117 ? -0.233 -29.219 -4.164 1 90.38 117 LYS A CA 1
ATOM 871 C C . LYS A 1 117 ? -1.372 -28.656 -3.318 1 90.38 117 LYS A C 1
ATOM 873 O O . LYS A 1 117 ? -1.48 -27.438 -3.146 1 90.38 117 LYS A O 1
ATOM 878 N N . HIS A 1 118 ? -2.209 -29.531 -2.941 1 90.19 118 HIS A N 1
ATOM 879 C CA . HIS A 1 118 ? -3.188 -29.141 -1.936 1 90.19 118 HIS A CA 1
ATOM 880 C C . HIS A 1 118 ? -2.738 -29.562 -0.538 1 90.19 118 HIS A C 1
ATOM 882 O O . HIS A 1 118 ? -2.258 -30.672 -0.342 1 90.19 118 HIS A O 1
ATOM 888 N N . GLU A 1 119 ? -2.875 -28.766 0.389 1 86.5 119 GLU A N 1
ATOM 889 C CA . GLU A 1 119 ? -2.432 -29.031 1.752 1 86.5 119 GLU A CA 1
ATOM 890 C C . GLU A 1 119 ? -3.193 -30.219 2.354 1 86.5 119 GLU A C 1
ATOM 892 O O . GLU A 1 119 ? -2.623 -31.016 3.104 1 86.5 119 GLU A O 1
ATOM 897 N N . ASP A 1 120 ? -4.41 -30.297 1.943 1 89.19 120 ASP A N 1
ATOM 898 C CA . ASP A 1 120 ? -5.234 -31.422 2.369 1 89.19 120 ASP A CA 1
ATOM 899 C C . ASP A 1 120 ? -5.023 -32.625 1.46 1 89.19 120 ASP A C 1
ATOM 901 O O . ASP A 1 120 ? -5.371 -32.594 0.277 1 89.19 120 ASP A O 1
ATOM 905 N N . LYS A 1 121 ? -4.562 -33.688 1.979 1 86.5 121 LYS A N 1
ATOM 906 C CA . LYS A 1 121 ? -4.262 -34.906 1.206 1 86.5 121 LYS A CA 1
ATOM 907 C C . LYS A 1 121 ? -5.531 -35.5 0.601 1 86.5 121 LYS A C 1
ATOM 909 O O . LYS A 1 121 ? -5.469 -36.219 -0.397 1 86.5 121 LYS A O 1
ATOM 914 N N . ARG A 1 122 ? -6.719 -35.094 1.152 1 89.5 122 ARG A N 1
ATOM 915 C CA . ARG A 1 122 ? -7.969 -35.656 0.673 1 89.5 122 ARG A CA 1
ATOM 916 C C . ARG A 1 122 ? -8.688 -34.719 -0.28 1 89.5 122 ARG A C 1
ATOM 918 O O . ARG A 1 122 ? -9.836 -34.938 -0.644 1 89.5 122 ARG A O 1
ATOM 925 N N . ALA A 1 123 ? -7.938 -33.812 -0.657 1 93.88 123 ALA A N 1
ATOM 926 C CA . ALA A 1 123 ? -8.523 -32.875 -1.601 1 93.88 123 ALA A CA 1
ATOM 927 C C . ALA A 1 123 ? -8.727 -33.531 -2.971 1 93.88 123 ALA A C 1
ATOM 929 O O . ALA A 1 123 ? -7.875 -34.281 -3.434 1 93.88 123 ALA A O 1
ATOM 930 N N . LEU A 1 124 ? -9.852 -33.219 -3.551 1 95.69 124 LEU A N 1
ATOM 931 C CA . LEU A 1 124 ? -10.195 -33.781 -4.84 1 95.69 124 LEU A CA 1
ATOM 932 C C . LEU A 1 124 ? -9.109 -33.531 -5.871 1 95.69 124 LEU A C 1
ATOM 934 O O . LEU A 1 124 ? -8.859 -34.344 -6.754 1 95.69 124 LEU A O 1
ATOM 938 N N . ARG A 1 125 ? -8.477 -32.406 -5.77 1 94.94 125 ARG A N 1
ATOM 939 C CA . ARG A 1 125 ? -7.418 -32.062 -6.715 1 94.94 125 ARG A CA 1
ATOM 940 C C . ARG A 1 125 ? -6.332 -33.125 -6.73 1 94.94 125 ARG A C 1
ATOM 942 O O . ARG A 1 125 ? -5.785 -33.438 -7.785 1 94.94 125 ARG A O 1
ATOM 949 N N . ASN A 1 126 ? -6.074 -33.688 -5.59 1 92.69 126 ASN A N 1
ATOM 950 C CA . ASN A 1 126 ? -5.047 -34.719 -5.512 1 92.69 126 ASN A CA 1
ATOM 951 C C . ASN A 1 126 ? -5.449 -35.969 -6.293 1 92.69 126 ASN A C 1
ATOM 953 O O . ASN A 1 126 ? -4.59 -36.688 -6.816 1 92.69 126 ASN A O 1
ATOM 957 N N . ILE A 1 127 ? -6.711 -36.219 -6.332 1 95.06 127 ILE A N 1
ATOM 958 C CA . ILE A 1 127 ? -7.211 -37.344 -7.117 1 95.06 127 ILE A CA 1
ATOM 959 C C . ILE A 1 127 ? -6.988 -37.062 -8.602 1 95.06 127 ILE A C 1
ATOM 961 O O . ILE A 1 127 ? -6.555 -37.969 -9.344 1 95.06 127 ILE A O 1
ATOM 965 N N . PHE A 1 128 ? -7.254 -35.812 -9.016 1 95.56 128 PHE A N 1
ATOM 966 C CA . PHE A 1 128 ? -7 -35.438 -10.398 1 95.56 128 PHE A CA 1
ATOM 967 C C . PHE A 1 128 ? -5.527 -35.625 -10.75 1 95.56 128 PHE A C 1
ATOM 969 O O . PHE A 1 128 ? -5.211 -36.219 -11.789 1 95.56 128 PHE A O 1
ATOM 976 N N . ILE A 1 129 ? -4.707 -35.188 -9.922 1 94.19 129 ILE A N 1
ATOM 977 C CA . ILE A 1 129 ? -3.268 -35.281 -10.141 1 94.19 129 ILE A CA 1
ATOM 978 C C . ILE A 1 129 ? -2.854 -36.75 -10.281 1 94.19 129 ILE A C 1
ATOM 980 O O . ILE A 1 129 ? -2.119 -37.094 -11.203 1 94.19 129 ILE A O 1
ATOM 984 N N . LEU A 1 130 ? -3.297 -37.531 -9.414 1 92.94 130 LEU A N 1
ATOM 985 C CA . LEU A 1 130 ? -3.006 -38.969 -9.43 1 92.94 130 LEU A CA 1
ATOM 986 C C . LEU A 1 130 ? -3.434 -39.594 -10.758 1 92.94 130 LEU A C 1
ATOM 988 O O . LEU A 1 130 ? -2.668 -40.344 -11.375 1 92.94 130 LEU A O 1
ATOM 992 N N . LEU A 1 131 ? -4.625 -39.281 -11.219 1 95.38 131 LEU A N 1
ATOM 993 C CA . LEU A 1 131 ? -5.172 -39.875 -12.438 1 95.38 131 LEU A CA 1
ATOM 994 C C . LEU A 1 131 ? -4.402 -39.406 -13.664 1 95.38 131 LEU A C 1
ATOM 996 O O . LEU A 1 131 ? -4.047 -40.219 -14.523 1 95.38 131 LEU A O 1
ATOM 1000 N N . PHE A 1 132 ? -4.098 -38.156 -13.703 1 94.75 132 PHE A N 1
ATOM 1001 C CA . PHE A 1 132 ? -3.395 -37.594 -14.859 1 94.75 132 PHE A CA 1
ATOM 1002 C C . PHE A 1 132 ? -1.983 -38.188 -14.945 1 94.75 132 PHE A C 1
ATOM 1004 O O . PHE A 1 132 ? -1.461 -38.375 -16.047 1 94.75 132 PHE A O 1
ATOM 1011 N N . ARG A 1 133 ? -1.404 -38.375 -13.828 1 92.81 133 ARG A N 1
ATOM 1012 C CA . ARG A 1 133 ? -0.048 -38.938 -13.812 1 92.81 133 ARG A CA 1
ATOM 1013 C C . ARG A 1 133 ? -0.014 -40.344 -14.359 1 92.81 133 ARG A C 1
ATOM 1015 O O . ARG A 1 133 ? 1.007 -40.781 -14.891 1 92.81 133 ARG A O 1
ATOM 1022 N N . HIS A 1 134 ? -1.084 -41.031 -14.266 1 92.31 134 HIS A N 1
ATOM 1023 C CA . HIS A 1 134 ? -1.173 -42.406 -14.727 1 92.31 134 HIS A CA 1
ATOM 1024 C C . HIS A 1 134 ? -1.593 -42.469 -16.188 1 92.31 134 HIS A C 1
ATOM 1026 O O . HIS A 1 134 ? -1.524 -43.531 -16.812 1 92.31 134 HIS A O 1
ATOM 1032 N N . LYS A 1 135 ? -2.012 -41.312 -16.672 1 92.75 135 LYS A N 1
ATOM 1033 C CA . LYS A 1 135 ? -2.361 -41.25 -18.078 1 92.75 135 LYS A CA 1
ATOM 1034 C C . LYS A 1 135 ? -1.141 -40.906 -18.938 1 92.75 135 LYS A C 1
ATOM 1036 O O . LYS A 1 135 ? -0.107 -40.5 -18.406 1 92.75 135 LYS A O 1
ATOM 1041 N N . GLU A 1 136 ? -1.24 -41.219 -20.203 1 91.38 136 GLU A N 1
ATOM 1042 C CA . GLU A 1 136 ? -0.231 -40.75 -21.156 1 91.38 136 GLU A CA 1
ATOM 1043 C C . GLU A 1 136 ? -0.2 -39.219 -21.203 1 91.38 136 GLU A C 1
ATOM 1045 O O . GLU A 1 136 ? -1.152 -38.562 -20.797 1 91.38 136 GLU A O 1
ATOM 1050 N N . PRO A 1 137 ? 0.903 -38.719 -21.672 1 88.81 137 PRO A N 1
ATOM 1051 C CA . PRO A 1 137 ? 0.936 -37.281 -21.859 1 88.81 137 PRO A CA 1
ATOM 1052 C C . PRO A 1 137 ? -0.243 -36.75 -22.688 1 88.81 137 PRO A C 1
ATOM 1054 O O . PRO A 1 137 ? -0.567 -37.312 -23.719 1 88.81 137 PRO A O 1
ATOM 1057 N N . ASN A 1 138 ? -0.971 -35.719 -22.203 1 87.75 138 ASN A N 1
ATOM 1058 C CA . ASN A 1 138 ? -2.141 -35.125 -22.828 1 87.75 138 ASN A CA 1
ATOM 1059 C C . ASN A 1 138 ? -3.34 -36.062 -22.797 1 87.75 138 ASN A C 1
ATOM 1061 O O . ASN A 1 138 ? -4.215 -36 -23.656 1 87.75 138 ASN A O 1
ATOM 1065 N N . GLY A 1 139 ? -3.229 -37.031 -21.938 1 92.44 139 GLY A N 1
ATOM 1066 C CA . GLY A 1 139 ? -4.387 -37.906 -21.734 1 92.44 139 GLY A CA 1
ATOM 1067 C C . GLY A 1 139 ? -5.574 -37.156 -21.141 1 92.44 139 GLY A C 1
ATOM 1068 O O . GLY A 1 139 ? -5.414 -36.094 -20.516 1 92.44 139 GLY A O 1
ATOM 1069 N N . THR A 1 140 ? -6.758 -37.656 -21.359 1 95.06 140 THR A N 1
ATOM 1070 C CA . THR A 1 140 ? -7.984 -37 -20.891 1 95.06 140 THR A CA 1
ATOM 1071 C C . THR A 1 140 ? -8.641 -37.844 -19.797 1 95.06 140 THR A C 1
ATOM 1073 O O . THR A 1 140 ? -8.352 -39.031 -19.656 1 95.06 140 THR A O 1
ATOM 1076 N N . LEU A 1 141 ? -9.422 -37.219 -18.969 1 96.25 141 LEU A N 1
ATOM 1077 C CA . LEU A 1 141 ? -10.195 -37.844 -17.891 1 96.25 141 LEU A CA 1
ATOM 1078 C C . LEU A 1 141 ? -11.688 -37.625 -18.094 1 96.25 141 LEU A C 1
ATOM 1080 O O . LEU A 1 141 ? -12.094 -36.594 -18.672 1 96.25 141 LEU A O 1
ATOM 1084 N N . THR A 1 142 ? -12.391 -38.531 -17.672 1 95.94 142 THR A N 1
ATOM 1085 C CA . THR A 1 142 ? -13.836 -38.344 -17.625 1 95.94 142 THR A CA 1
ATOM 1086 C C . THR A 1 142 ? -14.297 -38.156 -16.172 1 95.94 142 THR A C 1
ATOM 1088 O O . THR A 1 142 ? -13.594 -38.531 -15.234 1 95.94 142 THR A O 1
ATOM 1091 N N . LYS A 1 143 ? -15.445 -37.5 -16.062 1 94.69 143 LYS A N 1
ATOM 1092 C CA . LYS A 1 143 ? -16 -37.312 -14.727 1 94.69 143 LYS A CA 1
ATOM 1093 C C . LYS A 1 143 ? -16.188 -38.656 -14.016 1 94.69 143 LYS A C 1
ATOM 1095 O O . LYS A 1 143 ? -15.953 -38.75 -12.805 1 94.69 143 LYS A O 1
ATOM 1100 N N . GLN A 1 144 ? -16.578 -39.625 -14.758 1 95 144 GLN A N 1
ATOM 1101 C CA . GLN A 1 144 ? -16.812 -40.969 -14.188 1 95 144 GLN A CA 1
ATOM 1102 C C . GLN A 1 144 ? -15.523 -41.531 -13.602 1 95 144 GLN A C 1
ATOM 1104 O O . GLN A 1 144 ? -15.539 -42.125 -12.516 1 95 144 GLN A O 1
ATOM 1109 N N . GLU A 1 145 ? -14.5 -41.438 -14.281 1 96 145 GLU A N 1
ATOM 1110 C CA . GLU A 1 145 ? -13.203 -41.875 -13.789 1 96 145 GLU A CA 1
ATOM 1111 C C . GLU A 1 145 ? -12.828 -41.188 -12.484 1 96 145 GLU A C 1
ATOM 1113 O O . GLU A 1 145 ? -12.305 -41.812 -11.562 1 96 145 GLU A O 1
ATOM 1118 N N . VAL A 1 146 ? -13.062 -39.875 -12.43 1 96.06 146 VAL A N 1
ATOM 1119 C CA . VAL A 1 146 ? -12.727 -39.062 -11.266 1 96.06 146 VAL A CA 1
ATOM 1120 C C . VAL A 1 146 ? -13.57 -39.5 -10.07 1 96.06 146 VAL A C 1
ATOM 1122 O O . VAL A 1 146 ? -13.039 -39.688 -8.977 1 96.06 146 VAL A O 1
ATOM 1125 N N . VAL A 1 147 ? -14.859 -39.625 -10.289 1 95 147 VAL A N 1
ATOM 1126 C CA . VAL A 1 147 ? -15.789 -40 -9.227 1 95 147 VAL A CA 1
ATOM 1127 C C . VAL A 1 147 ? -15.414 -41.375 -8.688 1 95 147 VAL A C 1
ATOM 1129 O O . VAL A 1 147 ? -15.398 -41.594 -7.469 1 95 147 VAL A O 1
ATOM 1132 N N . ALA A 1 148 ? -15.102 -42.312 -9.562 1 95.19 148 ALA A N 1
ATOM 1133 C CA . ALA A 1 148 ? -14.711 -43.656 -9.164 1 95.19 148 ALA A CA 1
ATOM 1134 C C . ALA A 1 148 ? -13.422 -43.625 -8.344 1 95.19 148 ALA A C 1
ATOM 1136 O O . ALA A 1 148 ? -13.32 -44.312 -7.32 1 95.19 148 ALA A O 1
ATOM 1137 N N . ALA A 1 149 ? -12.445 -42.938 -8.758 1 95.56 149 ALA A N 1
ATOM 1138 C CA . ALA A 1 149 ? -11.172 -42.844 -8.055 1 95.56 149 ALA A CA 1
ATOM 1139 C C . ALA A 1 149 ? -11.352 -42.188 -6.688 1 95.56 149 ALA A C 1
ATOM 1141 O O . ALA A 1 149 ? -10.719 -42.594 -5.707 1 95.56 149 ALA A O 1
ATOM 1142 N N . ALA A 1 150 ? -12.164 -41.094 -6.641 1 95.38 150 ALA A N 1
ATOM 1143 C CA . ALA A 1 150 ? -12.422 -40.406 -5.375 1 95.38 150 ALA A CA 1
ATOM 1144 C C . ALA A 1 150 ? -13.047 -41.375 -4.363 1 95.38 150 ALA A C 1
ATOM 1146 O O . ALA A 1 150 ? -12.664 -41.375 -3.189 1 95.38 150 ALA A O 1
ATOM 1147 N N . ALA A 1 151 ? -13.984 -42.094 -4.82 1 93.88 151 ALA A N 1
ATOM 1148 C CA . ALA A 1 151 ? -14.633 -43.062 -3.951 1 93.88 151 ALA A CA 1
ATOM 1149 C C . ALA A 1 151 ? -13.625 -44.062 -3.402 1 93.88 151 ALA A C 1
ATOM 1151 O O . ALA A 1 151 ? -13.727 -44.5 -2.25 1 93.88 151 ALA A O 1
ATOM 1152 N N . LYS A 1 152 ? -12.727 -44.406 -4.207 1 93.69 152 LYS A N 1
ATOM 1153 C CA . LYS A 1 152 ? -11.727 -45.406 -3.85 1 93.69 152 LYS A CA 1
ATOM 1154 C C . LYS A 1 152 ? -10.68 -44.844 -2.906 1 93.69 152 LYS A C 1
ATOM 1156 O O . LYS A 1 152 ? -10.281 -45.5 -1.939 1 93.69 152 LYS A O 1
ATOM 1161 N N . HIS A 1 153 ? -10.273 -43.656 -3.121 1 93.31 153 HIS A N 1
ATOM 1162 C CA . HIS A 1 153 ? -9.078 -43.125 -2.463 1 93.31 153 HIS A CA 1
ATOM 1163 C C . HIS A 1 153 ? -9.445 -42.219 -1.284 1 93.31 153 HIS A C 1
ATOM 1165 O O . HIS A 1 153 ? -8.734 -42.188 -0.28 1 93.31 153 HIS A O 1
ATOM 1171 N N . ILE A 1 154 ? -10.492 -41.375 -1.385 1 91.19 154 ILE A N 1
ATOM 1172 C CA . ILE A 1 154 ? -10.789 -40.438 -0.312 1 91.19 154 ILE A CA 1
ATOM 1173 C C . ILE A 1 154 ? -12.047 -40.906 0.433 1 91.19 154 ILE A C 1
ATOM 1175 O O . ILE A 1 154 ? -12.352 -40.375 1.511 1 91.19 154 ILE A O 1
ATOM 1179 N N . LYS A 1 155 ? -12.781 -41.875 -0.069 1 88.38 155 LYS A N 1
ATOM 1180 C CA . LYS A 1 155 ? -13.891 -42.562 0.586 1 88.38 155 LYS A CA 1
ATOM 1181 C C . LYS A 1 155 ? -14.992 -41.594 0.975 1 88.38 155 LYS A C 1
ATOM 1183 O O . LYS A 1 155 ? -15.5 -41.625 2.098 1 88.38 155 LYS A O 1
ATOM 1188 N N . ARG A 1 156 ? -15.164 -40.625 0.127 1 85.75 156 ARG A N 1
ATOM 1189 C CA . ARG A 1 156 ? -16.297 -39.719 0.323 1 85.75 156 ARG A CA 1
ATOM 1190 C C . ARG A 1 156 ? -16.922 -39.312 -1.011 1 85.75 156 ARG A C 1
ATOM 1192 O O . ARG A 1 156 ? -16.297 -39.469 -2.062 1 85.75 156 ARG A O 1
ATOM 1199 N N . GLU A 1 157 ? -18.125 -38.844 -0.875 1 87.44 157 GLU A N 1
ATOM 1200 C CA . GLU A 1 157 ? -18.812 -38.344 -2.057 1 87.44 157 GLU A CA 1
ATOM 1201 C C . GLU A 1 157 ? -18.312 -36.969 -2.447 1 87.44 157 GLU A C 1
ATOM 1203 O O . GLU A 1 157 ? -18 -36.156 -1.581 1 87.44 157 GLU A O 1
ATOM 1208 N N . ILE A 1 158 ? -18.203 -36.75 -3.713 1 92.44 158 ILE A N 1
ATOM 1209 C CA . ILE A 1 158 ? -17.766 -35.469 -4.258 1 92.44 158 ILE A CA 1
ATOM 1210 C C . ILE A 1 158 ? -18.984 -34.656 -4.695 1 92.44 158 ILE A C 1
ATOM 1212 O O . ILE A 1 158 ? -19.859 -35.188 -5.383 1 92.44 158 ILE A O 1
ATOM 1216 N N . THR A 1 159 ? -18.984 -33.5 -4.207 1 94 159 THR A N 1
ATOM 1217 C CA . THR A 1 159 ? -20.078 -32.625 -4.633 1 94 159 THR A CA 1
ATOM 1218 C C . THR A 1 159 ? -19.797 -32.031 -6.012 1 94 159 THR A C 1
ATOM 1220 O O . THR A 1 159 ? -18.641 -31.938 -6.43 1 94 159 THR A O 1
ATOM 1223 N N . ASP A 1 160 ? -20.875 -31.609 -6.672 1 93.69 160 ASP A N 1
ATOM 1224 C CA . ASP A 1 160 ? -20.719 -30.969 -7.973 1 93.69 160 ASP A CA 1
ATOM 1225 C C . ASP A 1 160 ? -19.938 -29.672 -7.852 1 93.69 160 ASP A C 1
ATOM 1227 O O . ASP A 1 160 ? -19.141 -29.328 -8.742 1 93.69 160 ASP A O 1
ATOM 1231 N N . ARG A 1 161 ? -20.156 -29.047 -6.762 1 94.12 161 ARG A N 1
ATOM 1232 C CA . ARG A 1 161 ? -19.453 -27.781 -6.535 1 94.12 161 ARG A CA 1
ATOM 1233 C C . ARG A 1 161 ? -17.953 -28.016 -6.434 1 94.12 161 ARG A C 1
ATOM 1235 O O . ARG A 1 161 ? -17.172 -27.297 -7.059 1 94.12 161 ARG A O 1
ATOM 1242 N N . GLU A 1 162 ? -17.609 -28.984 -5.684 1 94.31 162 GLU A N 1
ATOM 1243 C CA . GLU A 1 162 ? -16.203 -29.328 -5.516 1 94.31 162 GLU A CA 1
ATOM 1244 C C . GLU A 1 162 ? -15.578 -29.75 -6.84 1 94.31 162 GLU A C 1
ATOM 1246 O O . GLU A 1 162 ? -14.469 -29.328 -7.176 1 94.31 162 GLU A O 1
ATOM 1251 N N . TYR A 1 163 ? -16.328 -30.547 -7.512 1 96.19 163 TYR A N 1
ATOM 1252 C CA . TYR A 1 163 ? -15.867 -31.031 -8.805 1 96.19 163 TYR A CA 1
ATOM 1253 C C . TYR A 1 163 ? -15.625 -29.875 -9.773 1 96.19 163 TYR A C 1
ATOM 1255 O O . TYR A 1 163 ? -14.547 -29.781 -10.367 1 96.19 163 TYR A O 1
ATOM 1263 N N . HIS A 1 164 ? -16.5 -28.984 -9.836 1 95.25 164 HIS A N 1
ATOM 1264 C CA . HIS A 1 164 ? -16.391 -27.875 -10.773 1 95.25 164 HIS A CA 1
ATOM 1265 C C . HIS A 1 164 ? -15.266 -26.938 -10.383 1 95.25 164 HIS A C 1
ATOM 1267 O O . HIS A 1 164 ? -14.594 -26.359 -11.25 1 95.25 164 HIS A O 1
ATOM 1273 N N . GLN A 1 165 ? -15.094 -26.812 -9.156 1 94.69 165 GLN A N 1
ATOM 1274 C CA . GLN A 1 165 ? -14.016 -25.953 -8.695 1 94.69 165 GLN A CA 1
ATOM 1275 C C . GLN A 1 165 ? -12.656 -26.469 -9.156 1 94.69 165 GLN A C 1
ATOM 1277 O O . GLN A 1 165 ? -11.852 -25.719 -9.703 1 94.69 165 GLN A O 1
ATOM 1282 N N . VAL A 1 166 ? -12.492 -27.766 -9.016 1 96.12 166 VAL A N 1
ATOM 1283 C CA . VAL A 1 166 ? -11.211 -28.344 -9.383 1 96.12 166 VAL A CA 1
ATOM 1284 C C . VAL A 1 166 ? -11.031 -28.312 -10.898 1 96.12 166 VAL A C 1
ATOM 1286 O O . VAL A 1 166 ? -9.961 -27.969 -11.391 1 96.12 166 VAL A O 1
ATOM 1289 N N . VAL A 1 167 ? -12.094 -28.594 -11.562 1 95.94 167 VAL A N 1
ATOM 1290 C CA . VAL A 1 167 ? -12.031 -28.609 -13.016 1 95.94 167 VAL A CA 1
ATOM 1291 C C . VAL A 1 167 ? -11.695 -27.203 -13.539 1 95.94 167 VAL A C 1
ATOM 1293 O O . VAL A 1 167 ? -10.836 -27.047 -14.398 1 95.94 167 VAL A O 1
ATOM 1296 N N . THR A 1 168 ? -12.305 -26.203 -12.93 1 94.81 168 THR A N 1
ATOM 1297 C CA . THR A 1 168 ? -12.062 -24.812 -13.344 1 94.81 168 THR A CA 1
ATOM 1298 C C . THR A 1 168 ? -10.625 -24.406 -13.039 1 94.81 168 THR A C 1
ATOM 1300 O O . THR A 1 168 ? -10.016 -23.672 -13.812 1 94.81 168 THR A O 1
ATOM 1303 N N . GLU A 1 169 ? -10.086 -25.016 -12.016 1 94.81 169 GLU A N 1
A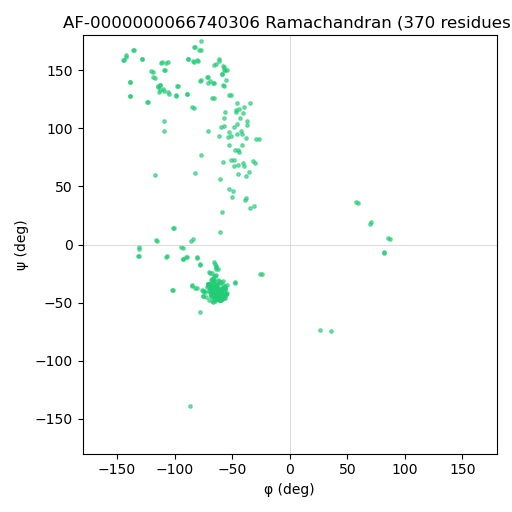TOM 1304 C CA . GLU A 1 169 ? -8.766 -24.594 -11.555 1 94.81 169 GLU A CA 1
ATOM 1305 C C . GLU A 1 169 ? -7.664 -25.234 -12.406 1 94.81 169 GLU A C 1
ATOM 1307 O O . GLU A 1 169 ? -6.66 -24.594 -12.711 1 94.81 169 GLU A O 1
ATOM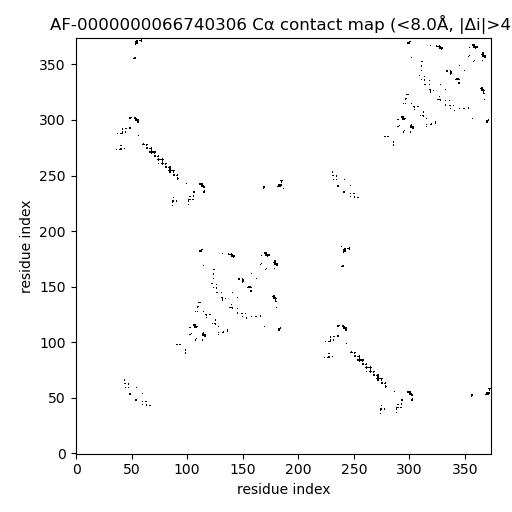 1312 N N . ILE A 1 170 ? -7.859 -26.531 -12.836 1 95.75 170 ILE A N 1
ATOM 1313 C CA . ILE A 1 170 ? -6.652 -27.172 -13.352 1 95.75 170 ILE A CA 1
ATOM 1314 C C . ILE A 1 170 ? -6.945 -27.812 -14.703 1 95.75 170 ILE A C 1
ATOM 1316 O O . ILE A 1 170 ? -6.039 -28.328 -15.359 1 95.75 170 ILE A O 1
ATOM 1320 N N . CYS A 1 171 ? -8.242 -27.75 -15.195 1 95.81 171 CYS A N 1
ATOM 1321 C CA . CYS A 1 171 ? -8.555 -28.469 -16.422 1 95.81 171 CYS A CA 1
ATOM 1322 C C . CYS A 1 171 ? -9.242 -27.562 -17.438 1 95.81 171 CYS A C 1
ATOM 1324 O O . CYS A 1 171 ? -9.695 -26.469 -17.078 1 95.81 171 CYS A O 1
ATOM 1326 N N . ILE A 1 172 ? -9.18 -27.984 -18.672 1 94.19 172 ILE A N 1
ATOM 1327 C CA . ILE A 1 172 ? -10.008 -27.516 -19.766 1 94.19 172 ILE A CA 1
ATOM 1328 C C . ILE A 1 172 ? -10.945 -28.625 -20.234 1 94.19 172 ILE A C 1
ATOM 1330 O O . ILE A 1 172 ? -10.539 -29.781 -20.359 1 94.19 172 ILE A O 1
ATOM 1334 N N . SER A 1 173 ? -12.141 -28.266 -20.484 1 92.25 173 SER A N 1
ATOM 1335 C CA . SER A 1 173 ? -13.109 -29.234 -20.984 1 92.25 173 SER A CA 1
ATOM 1336 C C . SER A 1 173 ? -13.086 -29.297 -22.5 1 92.25 173 SER A C 1
ATOM 1338 O O . SER A 1 173 ? -13.109 -28.25 -23.172 1 92.25 173 SER A O 1
ATOM 1340 N N . THR A 1 174 ? -12.992 -30.453 -22.969 1 91.5 174 THR A N 1
ATOM 1341 C CA . THR A 1 174 ? -13.039 -30.625 -24.422 1 91.5 174 THR A CA 1
ATOM 1342 C C . THR A 1 174 ? -14.484 -30.656 -24.906 1 91.5 174 THR A C 1
ATOM 1344 O O . THR A 1 174 ? -15.414 -30.734 -24.109 1 91.5 174 THR A O 1
ATOM 1347 N N . GLU A 1 175 ? -14.633 -30.594 -26.234 1 90.06 175 GLU A N 1
ATOM 1348 C CA . GLU A 1 175 ? -15.953 -30.625 -26.859 1 90.06 175 GLU A CA 1
ATOM 1349 C C . GLU A 1 175 ? -16.688 -31.906 -26.516 1 90.06 175 GLU A C 1
ATOM 1351 O O . GLU A 1 175 ? -17.922 -31.906 -26.391 1 90.06 175 GLU A O 1
ATOM 1356 N N . ASP A 1 176 ? -15.977 -33.031 -26.328 1 89.69 176 ASP A N 1
ATOM 1357 C CA . ASP A 1 176 ? -16.562 -34.344 -26.062 1 89.69 176 ASP A CA 1
ATOM 1358 C C . ASP A 1 176 ? -16.828 -34.531 -24.578 1 89.69 176 ASP A C 1
ATOM 1360 O O . ASP A 1 176 ? -17.234 -35.625 -24.141 1 89.69 176 ASP A O 1
ATOM 1364 N N . GLY A 1 177 ? -16.562 -33.469 -23.766 1 90.06 177 GLY A N 1
ATOM 1365 C CA . GLY A 1 177 ? -16.844 -33.531 -22.344 1 90.06 177 GLY A CA 1
ATOM 1366 C C . GLY A 1 177 ? -15.695 -34.125 -21.531 1 90.06 177 GLY A C 1
ATOM 1367 O O . GLY A 1 177 ? -15.852 -34.406 -20.344 1 90.06 177 GLY A O 1
ATOM 1368 N N . HIS A 1 178 ? -14.578 -34.406 -22.203 1 95.56 178 HIS A N 1
ATOM 1369 C CA . HIS A 1 178 ? -13.398 -34.906 -21.516 1 95.56 178 HIS A CA 1
ATOM 1370 C C . HIS A 1 178 ? -12.586 -33.781 -20.906 1 95.56 178 HIS A C 1
ATOM 1372 O O . HIS A 1 178 ? -12.734 -32.625 -21.297 1 95.56 178 HIS A O 1
ATOM 1378 N N . LEU A 1 179 ? -11.805 -34.156 -19.891 1 96.38 179 LEU A N 1
ATOM 1379 C CA . LEU A 1 179 ? -11 -33.156 -19.172 1 96.38 179 LEU A CA 1
ATOM 1380 C C . LEU A 1 179 ? -9.531 -33.281 -19.562 1 96.38 179 LEU A C 1
ATOM 1382 O O . LEU A 1 179 ? -8.977 -34.375 -19.594 1 96.38 179 LEU A O 1
ATOM 1386 N N . LEU A 1 180 ? -9.016 -32.188 -19.859 1 95 180 LEU A N 1
ATOM 1387 C CA . LEU A 1 180 ? -7.582 -32.094 -20.125 1 95 180 LEU A CA 1
ATOM 1388 C C . LEU A 1 180 ? -6.918 -31.141 -19.125 1 95 180 LEU A C 1
ATOM 1390 O O . LEU A 1 180 ? -7.508 -30.125 -18.734 1 95 180 LEU A O 1
ATOM 1394 N N . LEU A 1 181 ? -5.66 -31.531 -18.75 1 93.81 181 LEU A N 1
ATOM 1395 C CA . LEU A 1 181 ? -4.918 -30.609 -17.891 1 93.81 181 LEU A CA 1
ATOM 1396 C C . LEU A 1 181 ? -4.582 -29.328 -18.641 1 93.81 181 LEU A C 1
ATOM 1398 O O . LEU A 1 181 ? -4.203 -29.359 -19.812 1 93.81 181 LEU A O 1
ATOM 1402 N N . LYS A 1 182 ? -4.711 -28.188 -17.984 1 93.5 182 LYS A N 1
ATOM 1403 C CA . LYS A 1 182 ? -4.273 -26.922 -18.562 1 93.5 182 LYS A CA 1
ATOM 1404 C C . LYS A 1 182 ? -2.801 -26.969 -18.969 1 93.5 182 LYS A C 1
ATOM 1406 O O . LYS A 1 182 ? -2.002 -27.641 -18.312 1 93.5 182 LYS A O 1
ATOM 1411 N N . ASN A 1 183 ? -2.438 -26.234 -19.953 1 91.75 183 ASN A N 1
ATOM 1412 C CA . ASN A 1 183 ? -1.073 -26.297 -20.469 1 91.75 183 ASN A CA 1
ATOM 1413 C C . ASN A 1 183 ? -0.109 -25.484 -19.609 1 91.75 183 ASN A C 1
ATOM 1415 O O . ASN A 1 183 ? 1.108 -25.594 -19.766 1 91.75 183 ASN A O 1
ATOM 1419 N N . GLY A 1 184 ? -0.585 -24.688 -18.719 1 92.5 184 GLY A N 1
ATOM 1420 C CA . GLY A 1 184 ? 0.232 -24.016 -17.719 1 92.5 184 GLY A CA 1
ATOM 1421 C C . GLY A 1 184 ? 0.903 -22.766 -18.25 1 92.5 184 GLY A C 1
ATOM 1422 O O . GLY A 1 184 ? 1.579 -22.062 -17.484 1 92.5 184 GLY A O 1
ATOM 1423 N N . ASP A 1 185 ? 0.844 -22.422 -19.531 1 89.69 185 ASP A N 1
ATOM 1424 C CA . ASP A 1 185 ? 1.515 -21.266 -20.109 1 89.69 185 ASP A CA 1
ATOM 1425 C C . ASP A 1 185 ? 0.665 -20 -19.953 1 89.69 185 ASP A C 1
ATOM 1427 O O . ASP A 1 185 ? 1.197 -18.906 -19.844 1 89.69 185 ASP A O 1
ATOM 1431 N N . GLU A 1 186 ? -0.627 -20.094 -20.031 1 79.06 186 GLU A N 1
ATOM 1432 C CA . GLU A 1 186 ? -1.547 -18.969 -19.922 1 79.06 186 GLU A CA 1
ATOM 1433 C C . GLU A 1 186 ? -2.316 -19.031 -18.594 1 79.06 186 GLU A C 1
ATOM 1435 O O . GLU A 1 186 ? -2.51 -20.094 -18.031 1 79.06 186 GLU A O 1
ATOM 1440 N N . PRO A 1 187 ? -2.688 -17.797 -18.094 1 68.25 187 PRO A N 1
ATOM 1441 C CA . PRO A 1 187 ? -3.547 -17.844 -16.906 1 68.25 187 PRO A CA 1
ATOM 1442 C C . PRO A 1 187 ? -4.895 -18.5 -17.172 1 68.25 187 PRO A C 1
ATOM 1444 O O . PRO A 1 187 ? -5.367 -18.5 -18.312 1 68.25 187 PRO A O 1
ATOM 1447 N N . MET B 1 1 ? 52.562 -22.906 80.625 1 23.11 1 MET B N 1
ATOM 1448 C CA . MET B 1 1 ? 51.562 -23.719 79.938 1 23.11 1 MET B CA 1
ATOM 1449 C C . MET B 1 1 ? 52.031 -24.109 78.562 1 23.11 1 MET B C 1
ATOM 1451 O O . MET B 1 1 ? 52.719 -23.328 77.875 1 23.11 1 MET B O 1
ATOM 1455 N N . SER B 1 2 ? 51.719 -25.297 78 1 22.62 2 SER B N 1
ATOM 1456 C CA . SER B 1 2 ? 52.469 -26.219 77.125 1 22.62 2 SER B CA 1
ATOM 1457 C C . SER B 1 2 ? 52.5 -25.75 75.688 1 22.62 2 SER B C 1
ATOM 1459 O O . SER B 1 2 ? 53.5 -25.875 75 1 22.62 2 SER B O 1
ATOM 1461 N N . THR B 1 3 ? 51.312 -25.578 75.125 1 21.59 3 THR B N 1
ATOM 1462 C CA . THR B 1 3 ? 50.938 -26.406 74 1 21.59 3 THR B CA 1
ATOM 1463 C C . THR B 1 3 ? 51.625 -25.953 72.688 1 21.59 3 THR B C 1
ATOM 1465 O O . THR B 1 3 ? 52.062 -24.797 72.625 1 21.59 3 THR B O 1
ATOM 1468 N N . THR B 1 4 ? 51.406 -26.75 71.625 1 21.69 4 THR B N 1
ATOM 1469 C CA . THR B 1 4 ? 52.062 -27.531 70.562 1 21.69 4 THR B CA 1
ATOM 1470 C C . THR B 1 4 ? 52.344 -26.656 69.375 1 21.69 4 THR B C 1
ATOM 1472 O O . THR B 1 4 ? 51.781 -25.578 69.25 1 21.69 4 THR B O 1
ATOM 1475 N N . LEU B 1 5 ? 52.094 -27.25 68.188 1 22.89 5 LEU B N 1
ATOM 1476 C CA . LEU B 1 5 ? 52.781 -27.859 67.062 1 22.89 5 LEU B CA 1
ATOM 1477 C C . LEU B 1 5 ? 52.531 -27.062 65.75 1 22.89 5 LEU B C 1
ATOM 1479 O O . LEU B 1 5 ? 51.438 -27.109 65.188 1 22.89 5 LEU B O 1
ATOM 1483 N N . ALA B 1 6 ? 52.875 -25.812 65.625 1 24.67 6 ALA B N 1
ATOM 1484 C CA . ALA B 1 6 ? 52.438 -25.016 64.5 1 24.67 6 ALA B CA 1
ATOM 1485 C C . ALA B 1 6 ? 52.969 -25.625 63.188 1 24.67 6 ALA B C 1
ATOM 1487 O O . ALA B 1 6 ? 54.188 -25.766 63 1 24.67 6 ALA B O 1
ATOM 1488 N N . LYS B 1 7 ? 52.156 -26.516 62.5 1 23.38 7 LYS B N 1
ATOM 1489 C CA . LYS B 1 7 ? 52.281 -27.406 61.344 1 23.38 7 LYS B CA 1
ATOM 1490 C C . LYS B 1 7 ? 52.688 -26.625 60.094 1 23.38 7 LYS B C 1
ATOM 1492 O O . LYS B 1 7 ? 51.906 -25.797 59.594 1 23.38 7 LYS B O 1
ATOM 1497 N N . LYS B 1 8 ? 53.875 -26.125 59.938 1 24.33 8 LYS B N 1
ATOM 1498 C CA . LYS B 1 8 ? 54.375 -25.281 58.844 1 24.33 8 LYS B CA 1
ATOM 1499 C C . LYS B 1 8 ? 54.281 -26.016 57.5 1 24.33 8 LYS B C 1
ATOM 1501 O O . LYS B 1 8 ? 54.781 -25.516 56.5 1 24.33 8 LYS B O 1
ATOM 1506 N N . THR B 1 9 ? 53.531 -27.234 57.469 1 21.3 9 THR B N 1
ATOM 1507 C CA . THR B 1 9 ? 54 -28.047 56.344 1 21.3 9 THR B CA 1
ATOM 1508 C C . THR B 1 9 ? 53.812 -27.297 55.031 1 21.3 9 THR B C 1
ATOM 1510 O O . THR B 1 9 ? 52.75 -26.781 54.75 1 21.3 9 THR B O 1
ATOM 1513 N N . MET B 1 10 ? 54.906 -26.703 54.5 1 24.45 10 MET B N 1
ATOM 1514 C CA . MET B 1 10 ? 55.344 -26.016 53.281 1 24.45 10 MET B CA 1
ATOM 1515 C C . MET B 1 10 ? 54.969 -26.812 52.031 1 24.45 10 MET B C 1
ATOM 1517 O O . MET B 1 10 ? 55.625 -27.781 51.656 1 24.45 10 MET B O 1
ATOM 1521 N N . ASN B 1 11 ? 53.625 -27.312 52 1 19.44 11 ASN B N 1
ATOM 1522 C CA . ASN B 1 11 ? 53.312 -28.266 50.969 1 19.44 11 ASN B CA 1
ATOM 1523 C C . ASN B 1 11 ? 53.625 -27.719 49.562 1 19.44 11 ASN B C 1
ATOM 1525 O O . ASN B 1 11 ? 53.5 -26.516 49.344 1 19.44 11 ASN B O 1
ATOM 1529 N N . SER B 1 12 ? 54.594 -28.297 48.844 1 23.44 12 SER B N 1
ATOM 1530 C CA . SER B 1 12 ? 55.281 -28.25 47.562 1 23.44 12 SER B CA 1
ATOM 1531 C C . SER B 1 12 ? 54.312 -28.234 46.406 1 23.44 12 SER B C 1
ATOM 1533 O O . SER B 1 12 ? 54.469 -28.984 45.438 1 23.44 12 SER B O 1
ATOM 1535 N N . THR B 1 13 ? 53.188 -27.438 46.594 1 21.39 13 THR B N 1
ATOM 1536 C CA . THR B 1 13 ? 52.125 -27.766 45.656 1 21.39 13 THR B CA 1
ATOM 1537 C C . THR B 1 13 ? 52.625 -27.625 44.219 1 21.39 13 THR B C 1
ATOM 1539 O O . THR B 1 13 ? 53.312 -26.656 43.875 1 21.39 13 THR B O 1
ATOM 1542 N N . ARG B 1 14 ? 52.812 -28.766 43.5 1 25.31 14 ARG B N 1
ATOM 1543 C CA . ARG B 1 14 ? 53.156 -29.219 42.156 1 25.31 14 ARG B CA 1
ATOM 1544 C C . ARG B 1 14 ? 52.375 -28.406 41.125 1 25.31 14 ARG B C 1
ATOM 1546 O O . ARG B 1 14 ? 51.156 -28.469 41.062 1 25.31 14 ARG B O 1
ATOM 1553 N N . PRO B 1 15 ? 52.812 -27.188 40.812 1 22.52 15 PRO B N 1
ATOM 1554 C CA . PRO B 1 15 ? 51.906 -26.359 40 1 22.52 15 PRO B CA 1
ATOM 1555 C C . PRO B 1 15 ? 51.5 -27.047 38.719 1 22.52 15 PRO B C 1
ATOM 1557 O O . PRO B 1 15 ? 52.156 -27.969 38.25 1 22.52 15 PRO B O 1
ATOM 1560 N N . ASN B 1 16 ? 50.156 -26.828 38.375 1 21.17 16 ASN B N 1
ATOM 1561 C CA . ASN B 1 16 ? 49.125 -27.141 37.406 1 21.17 16 ASN B CA 1
ATOM 1562 C C . ASN B 1 16 ? 49.625 -26.938 35.969 1 21.17 16 ASN B C 1
ATOM 1564 O O . ASN B 1 16 ? 50.188 -25.891 35.625 1 21.17 16 ASN B O 1
ATOM 1568 N N . VAL B 1 17 ? 49.969 -28.047 35.344 1 23.28 17 VAL B N 1
ATOM 1569 C CA . VAL B 1 17 ? 50.25 -28.312 33.969 1 23.28 17 VAL B CA 1
ATOM 1570 C C . VAL B 1 17 ? 49.375 -27.453 33.062 1 23.28 17 VAL B C 1
ATOM 1572 O O . VAL B 1 17 ? 48.219 -27.234 33.375 1 23.28 17 VAL B O 1
ATOM 1575 N N . ALA B 1 18 ? 50.031 -26.688 32.25 1 23.7 18 ALA B N 1
ATOM 1576 C CA . ALA B 1 18 ? 49.688 -25.734 31.219 1 23.7 18 ALA B CA 1
ATOM 1577 C C . ALA B 1 18 ? 48.656 -26.312 30.25 1 23.7 18 ALA B C 1
ATOM 1579 O O . ALA B 1 18 ? 48.906 -27.312 29.578 1 23.7 18 ALA B O 1
ATOM 1580 N N . SER B 1 19 ? 47.406 -26.406 30.781 1 21.05 19 SER B N 1
ATOM 1581 C CA . SER B 1 19 ? 46.344 -27 29.969 1 21.05 19 SER B CA 1
ATOM 1582 C C . SER B 1 19 ? 46.375 -26.438 28.547 1 21.05 19 SER B C 1
ATOM 1584 O O . SER B 1 19 ? 46.719 -25.266 28.344 1 21.05 19 SER B O 1
ATOM 1586 N N . LYS B 1 20 ? 46.531 -27.359 27.625 1 27.5 20 LYS B N 1
ATOM 1587 C CA . LYS B 1 20 ? 46.406 -27.391 26.172 1 27.5 20 LYS B CA 1
ATOM 1588 C C . LYS B 1 20 ? 45.25 -26.516 25.703 1 27.5 20 LYS B C 1
ATOM 1590 O O . LYS B 1 20 ? 44.188 -26.516 26.312 1 27.5 20 LYS B O 1
ATOM 1595 N N . GLY B 1 21 ? 45.594 -25.328 25.188 1 23.61 21 GLY B N 1
ATOM 1596 C CA . GLY B 1 21 ? 44.781 -24.297 24.578 1 23.61 21 GLY B CA 1
ATOM 1597 C C . GLY B 1 21 ? 43.656 -24.859 23.734 1 23.61 21 GLY B C 1
ATOM 1598 O O . GLY B 1 21 ? 43.781 -25.922 23.141 1 23.61 21 GLY B O 1
ATOM 1599 N N . PRO B 1 22 ? 42.438 -24.75 24.297 1 25.08 22 PRO B N 1
ATOM 1600 C CA . PRO B 1 22 ? 41.281 -25.344 23.609 1 25.08 22 PRO B CA 1
ATOM 1601 C C . PRO B 1 22 ? 41.25 -25 22.109 1 25.08 22 PRO B C 1
ATOM 1603 O O . PRO B 1 22 ? 41.812 -23.984 21.703 1 25.08 22 PRO B O 1
ATOM 1606 N N . HIS B 1 23 ? 41.375 -25.984 21.297 1 26.5 23 HIS B N 1
ATOM 1607 C CA . HIS B 1 23 ? 41.062 -25.953 19.875 1 26.5 23 HIS B CA 1
ATOM 1608 C C . HIS B 1 23 ? 39.781 -25.188 19.609 1 26.5 23 HIS B C 1
ATOM 1610 O O . HIS B 1 23 ? 38.75 -25.469 20.234 1 26.5 23 HIS B O 1
ATOM 1616 N N . SER B 1 24 ? 39.875 -23.875 19.469 1 25.88 24 SER B N 1
ATOM 1617 C CA . SER B 1 24 ? 38.781 -23 19.062 1 25.88 24 SER B CA 1
ATOM 1618 C C . SER B 1 24 ? 37.938 -23.656 17.969 1 25.88 24 SER B C 1
ATOM 1620 O O . SER B 1 24 ? 38.406 -23.828 16.844 1 25.88 24 SER B O 1
ATOM 1622 N N . ASN B 1 25 ? 37.281 -24.688 18.359 1 24.05 25 ASN B N 1
ATOM 1623 C CA . ASN B 1 25 ? 36.281 -25.141 17.391 1 24.05 25 ASN B CA 1
ATOM 1624 C C . ASN B 1 25 ? 35.406 -23.984 16.891 1 24.05 25 ASN B C 1
ATOM 1626 O O . ASN B 1 25 ? 34.656 -23.406 17.656 1 24.05 25 ASN B O 1
ATOM 1630 N N . MET B 1 26 ? 36 -23.047 16.141 1 26.62 26 MET B N 1
ATOM 1631 C CA . MET B 1 26 ? 35.219 -22.094 15.328 1 26.62 26 MET B CA 1
ATOM 1632 C C . MET B 1 26 ? 33.969 -22.75 14.766 1 26.62 26 MET B C 1
ATOM 1634 O O . MET B 1 26 ? 34.062 -23.625 13.898 1 26.62 26 MET B O 1
ATOM 1638 N N . SER B 1 27 ? 33.156 -23.156 15.539 1 24.98 27 SER B N 1
ATOM 1639 C CA . SER B 1 27 ? 31.859 -23.547 14.961 1 24.98 27 SER B CA 1
ATOM 1640 C C . SER B 1 27 ? 31.281 -22.453 14.086 1 24.98 27 SER B C 1
ATOM 1642 O O . SER B 1 27 ? 31 -21.359 14.562 1 24.98 27 SER B O 1
ATOM 1644 N N . LYS B 1 28 ? 31.812 -22.219 12.938 1 28.97 28 LYS B N 1
ATOM 1645 C CA . LYS B 1 28 ? 31.125 -21.516 11.852 1 28.97 28 LYS B CA 1
ATOM 1646 C C . LYS B 1 28 ? 29.625 -21.797 11.891 1 28.97 28 LYS B C 1
ATOM 1648 O O . LYS B 1 28 ? 29.203 -22.953 11.734 1 28.97 28 LYS B O 1
ATOM 1653 N N . GLY B 1 29 ? 28.969 -21.25 12.836 1 29.44 29 GLY B N 1
ATOM 1654 C CA . GLY B 1 29 ? 27.516 -21.312 12.797 1 29.44 29 GLY B CA 1
ATOM 1655 C C . GLY B 1 29 ? 26.953 -21.375 11.391 1 29.44 29 GLY B C 1
ATOM 1656 O O . GLY B 1 29 ? 27.344 -20.578 10.531 1 29.44 29 GLY B O 1
ATOM 1657 N N . ARG B 1 30 ? 26.719 -22.453 10.781 1 32.06 30 ARG B N 1
ATOM 1658 C CA . ARG B 1 30 ? 25.984 -22.75 9.562 1 32.06 30 ARG B CA 1
ATOM 1659 C C . ARG B 1 30 ? 24.781 -21.828 9.406 1 32.06 30 ARG B C 1
ATOM 1661 O O . ARG B 1 30 ? 23.703 -22.125 9.93 1 32.06 30 ARG B O 1
ATOM 1668 N N . ASP B 1 31 ? 24.781 -20.672 9.828 1 37.5 31 ASP B N 1
ATOM 1669 C CA . ASP B 1 31 ? 23.75 -19.75 9.367 1 37.5 31 ASP B CA 1
ATOM 1670 C C . ASP B 1 31 ? 23.422 -19.969 7.891 1 37.5 31 ASP B C 1
ATOM 1672 O O . ASP B 1 31 ? 24.125 -19.469 7.012 1 37.5 31 ASP B O 1
ATOM 1676 N N . GLY B 1 32 ? 23.328 -21.094 7.34 1 35.34 32 GLY B N 1
ATOM 1677 C CA . GLY B 1 32 ? 23.281 -21.594 5.977 1 35.34 32 GLY B CA 1
ATOM 1678 C C . GLY B 1 32 ? 22.344 -20.812 5.078 1 35.34 32 GLY B C 1
ATOM 1679 O O . GLY B 1 32 ? 21.188 -20.594 5.422 1 35.34 32 GLY B O 1
ATOM 1680 N N . PRO B 1 33 ? 22.75 -19.844 4.309 1 43.59 33 PRO B N 1
ATOM 1681 C CA . PRO B 1 33 ? 22.094 -19.141 3.205 1 43.59 33 PRO B CA 1
ATOM 1682 C C . PRO B 1 33 ? 21 -19.969 2.535 1 43.59 33 PRO B C 1
ATOM 1684 O O . PRO B 1 33 ? 20.141 -19.438 1.852 1 43.59 33 PRO B O 1
ATOM 1687 N N . SER B 1 34 ? 21.062 -21.297 2.596 1 50.12 34 SER B N 1
ATOM 1688 C CA . SER B 1 34 ? 20.266 -22.234 1.809 1 50.12 34 SER B CA 1
ATOM 1689 C C . SER B 1 34 ? 18.812 -22.266 2.283 1 50.12 34 SER B C 1
ATOM 1691 O O . SER B 1 34 ? 17.891 -22.266 1.47 1 50.12 34 SER B O 1
ATOM 1693 N N . GLN B 1 35 ? 18.656 -22.328 3.68 1 52.41 35 GLN B N 1
ATOM 1694 C CA . GLN B 1 35 ? 17.312 -22.422 4.207 1 52.41 35 GLN B CA 1
ATOM 1695 C C . GLN B 1 35 ? 16.531 -21.141 3.949 1 52.41 35 GLN B C 1
ATOM 1697 O O . GLN B 1 35 ? 15.352 -21.172 3.594 1 52.41 35 GLN B O 1
ATOM 1702 N N . GLY B 1 36 ? 17.266 -20.047 4.164 1 60.56 36 GLY B N 1
ATOM 1703 C CA . GLY B 1 36 ? 16.641 -18.766 3.873 1 60.56 36 GLY B CA 1
ATOM 1704 C C . GLY B 1 36 ? 16.25 -18.609 2.416 1 60.56 36 GLY B C 1
ATOM 1705 O O . GLY B 1 36 ? 15.164 -18.094 2.109 1 60.56 36 GLY B O 1
ATOM 1706 N N . SER B 1 37 ? 17.188 -19.172 1.707 1 71.25 37 SER B N 1
ATOM 1707 C CA . SER B 1 37 ? 16.938 -19.078 0.271 1 71.25 37 SER B CA 1
ATOM 1708 C C . SER B 1 37 ? 15.789 -19.984 -0.154 1 71.25 37 SER B C 1
ATOM 1710 O O . SER B 1 37 ? 14.961 -19.609 -0.98 1 71.25 37 SER B O 1
ATOM 1712 N N . ASP B 1 38 ? 15.75 -21.203 0.57 1 82.25 38 ASP B N 1
ATOM 1713 C CA . ASP B 1 38 ? 14.68 -22.125 0.214 1 82.25 38 ASP B CA 1
ATOM 1714 C C . ASP B 1 38 ? 13.32 -21.609 0.686 1 82.25 38 ASP B C 1
ATOM 1716 O O . ASP B 1 38 ? 12.305 -21.797 0.012 1 82.25 38 ASP B O 1
ATOM 1720 N N . ASP B 1 39 ? 13.445 -20.953 1.806 1 87.25 39 ASP B N 1
ATOM 1721 C CA . ASP B 1 39 ? 12.203 -20.391 2.318 1 87.25 39 ASP B CA 1
ATOM 1722 C C . ASP B 1 39 ? 11.672 -19.297 1.398 1 87.25 39 ASP B C 1
ATOM 1724 O O . ASP B 1 39 ? 10.469 -19.219 1.146 1 87.25 39 ASP B O 1
ATOM 1728 N N . LEU B 1 40 ? 12.57 -18.594 0.801 1 89.31 40 LEU B N 1
ATOM 1729 C CA . LEU B 1 40 ? 12.156 -17.547 -0.121 1 89.31 40 LEU B CA 1
ATOM 1730 C C . LEU B 1 40 ? 11.648 -18.141 -1.431 1 89.31 40 LEU B C 1
ATOM 1732 O O . LEU B 1 40 ? 10.625 -17.703 -1.954 1 89.31 40 LEU B O 1
ATOM 1736 N N . ALA B 1 41 ? 12.383 -19.188 -1.847 1 90.06 41 ALA B N 1
ATOM 1737 C CA . ALA B 1 41 ? 11.953 -19.859 -3.078 1 90.06 41 ALA B CA 1
ATOM 1738 C C . ALA B 1 41 ? 10.562 -20.453 -2.92 1 90.06 41 ALA B C 1
ATOM 1740 O O . ALA B 1 41 ? 9.727 -20.344 -3.812 1 90.06 41 ALA B O 1
ATOM 1741 N N . ARG B 1 42 ? 10.398 -21.047 -1.768 1 91.62 42 ARG B N 1
ATOM 1742 C CA . ARG B 1 42 ? 9.094 -21.641 -1.477 1 91.62 42 ARG B CA 1
ATOM 1743 C C . ARG B 1 42 ? 8 -20.578 -1.496 1 91.62 42 ARG B C 1
ATOM 1745 O O . ARG B 1 42 ? 6.918 -20.797 -2.043 1 91.62 42 ARG B O 1
ATOM 1752 N N . SER B 1 43 ? 8.297 -19.516 -0.916 1 91.94 43 SER B N 1
ATOM 1753 C CA . SER B 1 43 ? 7.328 -18.422 -0.852 1 91.94 43 SER B CA 1
ATOM 1754 C C . SER B 1 43 ? 7.016 -17.875 -2.242 1 91.94 43 SER B C 1
ATOM 1756 O O . SER B 1 43 ? 5.848 -17.672 -2.582 1 91.94 43 SER B O 1
ATOM 1758 N N . PHE B 1 44 ? 8.031 -17.672 -3.105 1 93.75 44 PHE B N 1
ATOM 1759 C CA . PHE B 1 44 ? 7.84 -17.172 -4.461 1 93.75 44 PHE B CA 1
ATOM 1760 C C . PHE B 1 44 ? 7.008 -18.156 -5.285 1 93.75 44 PHE B C 1
ATOM 1762 O O . PHE B 1 44 ? 6.031 -17.75 -5.926 1 93.75 44 PHE B O 1
ATOM 1769 N N . LEU B 1 45 ? 7.43 -19.344 -5.125 1 95.19 45 LEU B N 1
ATOM 1770 C CA . LEU B 1 45 ? 6.742 -20.359 -5.898 1 95.19 45 LEU B CA 1
ATOM 1771 C C . LEU B 1 45 ? 5.309 -20.547 -5.402 1 95.19 45 LEU B C 1
ATOM 1773 O O . LEU B 1 45 ? 4.398 -20.797 -6.195 1 95.19 45 LEU B O 1
ATOM 1777 N N . GLY B 1 46 ? 5.188 -20.453 -4.117 1 93.56 46 GLY B N 1
ATOM 1778 C CA . GLY B 1 46 ? 3.836 -20.438 -3.58 1 93.56 46 GLY B CA 1
ATOM 1779 C C . GLY B 1 46 ? 2.961 -19.359 -4.188 1 93.56 46 GLY B C 1
ATOM 1780 O O . GLY B 1 46 ? 1.809 -19.625 -4.543 1 93.56 46 GLY B O 1
ATOM 1781 N N . THR B 1 47 ? 3.475 -18.203 -4.375 1 92.06 47 THR B N 1
ATOM 1782 C CA . THR B 1 47 ? 2.75 -17.078 -4.98 1 92.06 47 THR B CA 1
ATOM 1783 C C . THR B 1 47 ? 2.391 -17.391 -6.43 1 92.06 47 THR B C 1
ATOM 1785 O O . THR B 1 47 ? 1.272 -17.125 -6.871 1 92.06 47 THR B O 1
ATOM 1788 N N . VAL B 1 48 ? 3.324 -17.984 -7.145 1 94.25 48 VAL B N 1
ATOM 1789 C CA . VAL B 1 48 ? 3.139 -18.328 -8.547 1 94.25 48 VAL B CA 1
ATOM 1790 C C . VAL B 1 48 ? 1.974 -19.312 -8.688 1 94.25 48 VAL B C 1
ATOM 1792 O O . VAL B 1 48 ? 1.081 -19.109 -9.516 1 94.25 48 VAL B O 1
ATOM 1795 N N . PHE B 1 49 ? 1.876 -20.234 -7.797 1 95.25 49 PHE B N 1
ATOM 1796 C CA . PHE B 1 49 ? 0.896 -21.312 -7.945 1 95.25 49 PHE B CA 1
ATOM 1797 C C . PHE B 1 49 ? -0.403 -20.953 -7.23 1 95.25 49 PHE B C 1
ATOM 1799 O O . PHE B 1 49 ? -1.425 -21.625 -7.43 1 95.25 49 PHE B O 1
ATOM 1806 N N . THR B 1 50 ? -0.389 -19.891 -6.387 1 91.56 50 THR B N 1
ATOM 1807 C CA . THR B 1 50 ? -1.63 -19.375 -5.816 1 91.56 50 THR B CA 1
ATOM 1808 C C . THR B 1 50 ? -2.461 -18.672 -6.879 1 91.56 50 THR B C 1
ATOM 1810 O O . THR B 1 50 ? -3.686 -18.797 -6.902 1 91.56 50 THR B O 1
ATOM 1813 N N . ALA B 1 51 ? -1.821 -18.031 -7.805 1 88.69 51 ALA B N 1
ATOM 1814 C CA . ALA B 1 51 ? -2.5 -17.312 -8.875 1 88.69 51 ALA B CA 1
ATOM 1815 C C . ALA B 1 51 ? -3.066 -18.281 -9.914 1 88.69 51 ALA B C 1
ATOM 1817 O O . ALA B 1 51 ? -4.211 -18.141 -10.352 1 88.69 51 ALA B O 1
ATOM 1818 N N . ASN B 1 52 ? -2.285 -19.203 -10.258 1 93.31 52 ASN B N 1
ATOM 1819 C CA . ASN B 1 52 ? -2.678 -20.25 -11.195 1 93.31 52 ASN B CA 1
ATOM 1820 C C . ASN B 1 52 ? -2.17 -21.625 -10.75 1 93.31 52 ASN B C 1
ATOM 1822 O O . ASN B 1 52 ? -0.963 -21.828 -10.594 1 93.31 52 ASN B O 1
ATOM 1826 N N . LYS B 1 53 ? -3.057 -22.547 -10.695 1 95.38 53 LYS B N 1
ATOM 1827 C CA . LYS B 1 53 ? -2.742 -23.812 -10.062 1 95.38 53 LYS B CA 1
ATOM 1828 C C . LYS B 1 53 ? -1.908 -24.703 -10.984 1 95.38 53 LYS B C 1
ATOM 1830 O O . LYS B 1 53 ? -1.305 -25.688 -10.539 1 95.38 53 LYS B O 1
ATOM 1835 N N . VAL B 1 54 ? -1.87 -24.406 -12.289 1 95.81 54 VAL B N 1
ATOM 1836 C CA . VAL B 1 54 ? -1.116 -25.203 -13.258 1 95.81 54 VAL B CA 1
ATOM 1837 C C . VAL B 1 54 ? -0.135 -24.297 -14 1 95.81 54 VAL B C 1
ATOM 1839 O O . VAL B 1 54 ? -0.532 -23.281 -14.578 1 95.81 54 VAL B O 1
ATOM 1842 N N . ARG B 1 55 ? 1.129 -24.656 -13.922 1 95.81 55 ARG B N 1
ATOM 1843 C CA . ARG B 1 55 ? 2.123 -23.859 -14.633 1 95.81 55 ARG B CA 1
ATOM 1844 C C . ARG B 1 55 ? 3.164 -24.75 -15.305 1 95.81 55 ARG B C 1
ATOM 1846 O O . ARG B 1 55 ? 3.551 -25.781 -14.758 1 95.81 55 ARG B O 1
ATOM 1853 N N . SER B 1 56 ? 3.543 -24.359 -16.516 1 96.19 56 SER B N 1
ATOM 1854 C CA . SER B 1 56 ? 4.707 -24.969 -17.156 1 96.19 56 SER B CA 1
ATOM 1855 C C . SER B 1 56 ? 6.004 -24.391 -16.594 1 96.19 56 SER B C 1
ATOM 1857 O O . SER B 1 56 ? 5.996 -23.375 -15.914 1 96.19 56 SER B O 1
ATOM 1859 N N . MET B 1 57 ? 7.133 -25.016 -16.891 1 94.75 57 MET B N 1
ATOM 1860 C CA . MET B 1 57 ? 8.445 -24.531 -16.484 1 94.75 57 MET B CA 1
ATOM 1861 C C . MET B 1 57 ? 8.688 -23.125 -17 1 94.75 57 MET B C 1
ATOM 1863 O O . MET B 1 57 ? 9.133 -22.25 -16.266 1 94.75 57 MET B O 1
ATOM 1867 N N . GLN B 1 58 ? 8.328 -22.922 -18.234 1 94.19 58 GLN B N 1
ATOM 1868 C CA . GLN B 1 58 ? 8.508 -21.609 -18.875 1 94.19 58 GLN B CA 1
ATOM 1869 C C . GLN B 1 58 ? 7.668 -20.547 -18.172 1 94.19 58 GLN B C 1
ATOM 1871 O O . GLN B 1 58 ? 8.141 -19.422 -17.953 1 94.19 58 GLN B O 1
ATOM 1876 N N . ALA B 1 59 ? 6.449 -20.906 -17.828 1 96.19 59 ALA B N 1
ATOM 1877 C CA . ALA B 1 59 ? 5.559 -19.969 -17.156 1 96.19 59 ALA B CA 1
ATOM 1878 C C . ALA B 1 59 ? 6.047 -19.656 -15.75 1 96.19 59 ALA B C 1
ATOM 1880 O O . ALA B 1 59 ? 5.926 -18.516 -15.281 1 96.19 59 ALA B O 1
ATOM 1881 N N . VAL B 1 60 ? 6.578 -20.656 -15.094 1 96.62 60 VAL B N 1
ATOM 1882 C CA . VAL B 1 60 ? 7.117 -20.438 -13.75 1 96.62 60 VAL B CA 1
ATOM 1883 C C . VAL B 1 60 ? 8.25 -19.422 -13.805 1 96.62 60 VAL B C 1
ATOM 1885 O O . VAL B 1 60 ? 8.273 -18.469 -13.031 1 96.62 60 VAL B O 1
ATOM 1888 N N . VAL B 1 61 ? 9.172 -19.594 -14.766 1 95.94 61 VAL B N 1
ATOM 1889 C CA . VAL B 1 61 ? 10.305 -18.688 -14.906 1 95.94 61 VAL B CA 1
ATOM 1890 C C . VAL B 1 61 ? 9.797 -17.281 -15.227 1 95.94 61 VAL B C 1
ATOM 1892 O O . VAL B 1 61 ? 10.25 -16.297 -14.633 1 95.94 61 VAL B O 1
ATOM 1895 N N . ARG B 1 62 ? 8.852 -17.172 -16.109 1 95.31 62 ARG B N 1
ATOM 1896 C CA . ARG B 1 62 ? 8.258 -15.883 -16.484 1 95.31 62 ARG B CA 1
ATOM 1897 C C . ARG B 1 62 ? 7.621 -15.203 -15.273 1 95.31 62 ARG B C 1
ATOM 1899 O O . ARG B 1 62 ? 7.828 -14.016 -15.047 1 95.31 62 ARG B O 1
ATOM 1906 N N . ASP B 1 63 ? 6.836 -16.016 -14.508 1 95.12 63 ASP B N 1
ATOM 1907 C CA . ASP B 1 63 ? 6.133 -15.453 -13.352 1 95.12 63 ASP B CA 1
ATOM 1908 C C . ASP B 1 63 ? 7.113 -15.016 -12.266 1 95.12 63 ASP B C 1
ATOM 1910 O O . ASP B 1 63 ? 6.891 -14.016 -11.586 1 95.12 63 ASP B O 1
ATOM 1914 N N . LEU B 1 64 ? 8.195 -15.781 -12.078 1 95.62 64 LEU B N 1
ATOM 1915 C CA . LEU B 1 64 ? 9.234 -15.398 -11.133 1 95.62 64 LEU B CA 1
ATOM 1916 C C . LEU B 1 64 ? 9.898 -14.094 -11.562 1 95.62 64 LEU B C 1
ATOM 1918 O O . LEU B 1 64 ? 10.164 -13.227 -10.719 1 95.62 64 LEU B O 1
ATOM 1922 N N . ARG B 1 65 ? 10.117 -13.883 -12.836 1 95 65 ARG B N 1
ATOM 1923 C CA . ARG B 1 65 ? 10.695 -12.648 -13.359 1 95 65 ARG B CA 1
ATOM 1924 C C . ARG B 1 65 ? 9.742 -11.477 -13.172 1 95 65 ARG B C 1
ATOM 1926 O O . ARG B 1 65 ? 10.172 -10.359 -12.867 1 95 65 ARG B O 1
ATOM 1933 N N . GLN B 1 66 ? 8.484 -11.781 -13.375 1 93.75 66 GLN B N 1
ATOM 1934 C CA . GLN B 1 66 ? 7.48 -10.75 -13.172 1 93.75 66 GLN B CA 1
ATOM 1935 C C . GLN B 1 66 ? 7.414 -10.328 -11.703 1 93.75 66 GLN B C 1
ATOM 1937 O O . GLN B 1 66 ? 7.266 -9.141 -11.398 1 93.75 66 GLN B O 1
ATOM 1942 N N . LEU B 1 67 ? 7.488 -11.297 -10.82 1 93.12 67 LEU B N 1
ATOM 1943 C CA . LEU B 1 67 ? 7.516 -11 -9.391 1 93.12 67 LEU B CA 1
ATOM 1944 C C . LEU B 1 67 ? 8.711 -10.117 -9.039 1 93.12 67 LEU B C 1
ATOM 1946 O O . LEU B 1 67 ? 8.578 -9.148 -8.289 1 93.12 67 LEU B O 1
ATOM 1950 N N . ALA B 1 68 ? 9.883 -10.461 -9.617 1 93.62 68 ALA B N 1
ATOM 1951 C CA . ALA B 1 68 ? 11.078 -9.656 -9.406 1 93.62 68 ALA B CA 1
ATOM 1952 C C . ALA B 1 68 ? 10.867 -8.219 -9.891 1 93.62 68 ALA B C 1
ATOM 1954 O O . ALA B 1 68 ? 11.242 -7.266 -9.211 1 93.62 68 ALA B O 1
ATOM 1955 N N . ALA B 1 69 ? 10.227 -8.094 -11.047 1 92.5 69 ALA B N 1
ATOM 1956 C CA . ALA B 1 69 ? 9.953 -6.777 -11.609 1 92.5 69 ALA B CA 1
ATOM 1957 C C . ALA B 1 69 ? 9.016 -5.977 -10.711 1 92.5 69 ALA B C 1
ATOM 1959 O O . ALA B 1 69 ? 9.188 -4.77 -10.539 1 92.5 69 ALA B O 1
ATOM 1960 N N . LYS B 1 70 ? 8.039 -6.676 -10.219 1 90.56 70 LYS B N 1
ATOM 1961 C CA . LYS B 1 70 ? 7.098 -6.027 -9.312 1 90.56 70 LYS B CA 1
ATOM 1962 C C . LYS B 1 70 ? 7.816 -5.484 -8.078 1 90.56 70 LYS B C 1
ATOM 1964 O O . LYS B 1 70 ? 7.594 -4.336 -7.68 1 90.56 70 LYS B O 1
ATOM 1969 N N . TYR B 1 71 ? 8.719 -6.309 -7.477 1 87.06 71 TYR B N 1
ATOM 1970 C CA . TYR B 1 71 ? 9.484 -5.875 -6.312 1 87.06 71 TYR B CA 1
ATOM 1971 C C . TYR B 1 71 ? 10.375 -4.691 -6.656 1 87.06 71 TYR B C 1
ATOM 1973 O O . TYR B 1 71 ? 10.531 -3.768 -5.855 1 87.06 71 TYR B O 1
ATOM 1981 N N . ALA B 1 72 ? 10.953 -4.734 -7.859 1 87.12 72 ALA B N 1
ATOM 1982 C CA . ALA B 1 72 ? 11.812 -3.641 -8.312 1 87.12 72 ALA B CA 1
ATOM 1983 C C . ALA B 1 72 ? 11.023 -2.344 -8.453 1 87.12 72 ALA B C 1
ATOM 1985 O O . ALA B 1 72 ? 11.508 -1.272 -8.07 1 87.12 72 ALA B O 1
ATOM 1986 N N . SER B 1 73 ? 9.891 -2.496 -9.047 1 85.81 73 SER B N 1
ATOM 1987 C CA . SER B 1 73 ? 9.039 -1.324 -9.211 1 85.81 73 SER B CA 1
ATOM 1988 C C . SER B 1 73 ? 8.648 -0.727 -7.859 1 85.81 73 SER B C 1
ATOM 1990 O O . SER B 1 73 ? 8.664 0.494 -7.688 1 85.81 73 SER B O 1
ATOM 1992 N N . ASN B 1 74 ? 8.383 -1.604 -6.945 1 81.19 74 ASN B N 1
ATOM 1993 C CA . ASN B 1 74 ? 8.008 -1.153 -5.609 1 81.19 74 ASN B CA 1
ATOM 1994 C C . ASN B 1 74 ? 9.172 -0.482 -4.891 1 81.19 74 ASN B C 1
ATOM 1996 O O . ASN B 1 74 ? 8.977 0.436 -4.094 1 81.19 74 ASN B O 1
ATOM 2000 N N . ARG B 1 75 ? 10.406 -0.915 -5.215 1 76.69 75 ARG B N 1
ATOM 2001 C CA . ARG B 1 75 ? 11.617 -0.328 -4.656 1 76.69 75 ARG B CA 1
ATOM 2002 C C . ARG B 1 75 ? 11.812 1.104 -5.145 1 76.69 75 ARG B C 1
ATOM 2004 O O . ARG B 1 75 ? 12.25 1.971 -4.387 1 76.69 75 ARG B O 1
ATOM 2011 N N . LYS B 1 76 ? 11.68 1.194 -6.422 1 74.94 76 LYS B N 1
ATOM 2012 C CA . LYS B 1 76 ? 11.789 2.547 -6.957 1 74.94 76 LYS B CA 1
ATOM 2013 C C . LYS B 1 76 ? 10.938 3.527 -6.16 1 74.94 76 LYS B C 1
ATOM 2015 O O . LYS B 1 76 ? 11.336 4.672 -5.941 1 74.94 76 LYS B O 1
ATOM 2020 N N . ASP B 1 77 ? 9.945 2.93 -5.738 1 75.5 77 ASP B N 1
ATOM 2021 C CA . ASP B 1 77 ? 9.109 3.723 -4.84 1 75.5 77 ASP B CA 1
ATOM 2022 C C . ASP B 1 77 ? 9.867 4.078 -3.561 1 75.5 77 ASP B C 1
ATOM 2024 O O . ASP B 1 77 ? 9.602 5.113 -2.943 1 75.5 77 ASP B O 1
ATOM 2028 N N . GLY B 1 78 ? 10.914 3.242 -3.336 1 74.94 78 GLY B N 1
ATOM 2029 C CA . GLY B 1 78 ? 11.75 3.514 -2.176 1 74.94 78 GLY B CA 1
ATOM 2030 C C . GLY B 1 78 ? 12.57 4.785 -2.311 1 74.94 78 GLY B C 1
ATOM 2031 O O . GLY B 1 78 ? 12.695 5.551 -1.355 1 74.94 78 GLY B O 1
ATOM 2032 N N . SER B 1 79 ? 13.18 4.969 -3.525 1 76.75 79 SER B N 1
ATOM 2033 C CA . SER B 1 79 ? 13.938 6.188 -3.77 1 76.75 79 SER B CA 1
ATOM 2034 C C . SER B 1 79 ? 13.055 7.426 -3.648 1 76.75 79 SER B C 1
ATOM 2036 O O . SER B 1 79 ? 13.477 8.445 -3.098 1 76.75 79 SER B O 1
ATOM 2038 N N . LYS B 1 80 ? 11.906 7.301 -4.309 1 82.56 80 LYS B N 1
ATOM 2039 C CA . LYS B 1 80 ? 10.953 8.398 -4.188 1 82.56 80 LYS B CA 1
ATOM 2040 C C . LYS B 1 80 ? 10.609 8.664 -2.729 1 82.56 80 LYS B C 1
ATOM 2042 O O . LYS B 1 80 ? 10.547 9.82 -2.299 1 82.56 80 LYS B O 1
ATOM 2047 N N . LEU B 1 81 ? 10.5 7.602 -1.986 1 86.56 81 LEU B N 1
ATOM 2048 C CA . LEU B 1 81 ? 10.164 7.734 -0.572 1 86.56 81 LEU B CA 1
ATOM 2049 C C . LEU B 1 81 ? 11.32 8.352 0.205 1 86.56 81 LEU B C 1
ATOM 2051 O O . LEU B 1 81 ? 11.102 9.125 1.141 1 86.56 81 LEU B O 1
ATOM 2055 N N . GLN B 1 82 ? 12.508 8.023 -0.232 1 86.31 82 GLN B N 1
ATOM 2056 C CA . GLN B 1 82 ? 13.664 8.648 0.399 1 86.31 82 GLN B CA 1
ATOM 2057 C C . GLN B 1 82 ? 13.695 10.148 0.146 1 86.31 82 GLN B C 1
ATOM 2059 O O . GLN B 1 82 ? 13.977 10.93 1.056 1 86.31 82 GLN B O 1
ATOM 2064 N N . ALA B 1 83 ? 13.438 10.57 -1.07 1 86.69 83 ALA B N 1
ATOM 2065 C CA . ALA B 1 83 ? 13.398 11.984 -1.407 1 86.69 83 ALA B CA 1
ATOM 2066 C C . ALA B 1 83 ? 12.32 12.711 -0.604 1 86.69 83 ALA B C 1
ATOM 2068 O O . ALA B 1 83 ? 12.539 13.812 -0.106 1 86.69 83 ALA B O 1
ATOM 2069 N N . LEU B 1 84 ? 11.172 12.078 -0.477 1 89.88 84 LEU B N 1
ATOM 2070 C CA . LEU B 1 84 ? 10.078 12.656 0.299 1 89.88 84 LEU B CA 1
ATOM 2071 C C . LEU B 1 84 ? 10.453 12.758 1.773 1 89.88 84 LEU B C 1
ATOM 2073 O O . LEU B 1 84 ? 10.148 13.758 2.426 1 89.88 84 LEU B O 1
ATOM 2077 N N . CYS B 1 85 ? 11.148 11.773 2.252 1 91.38 85 CYS B N 1
ATOM 2078 C CA . CYS B 1 85 ? 11.625 11.789 3.631 1 91.38 85 CYS B CA 1
ATOM 2079 C C . CYS B 1 85 ? 12.562 12.969 3.869 1 91.38 85 CYS B C 1
ATOM 2081 O O . CYS B 1 85 ? 12.367 13.734 4.812 1 91.38 85 CYS B O 1
ATOM 2083 N N . ASN B 1 86 ? 13.516 13.125 2.947 1 91.31 86 ASN B N 1
ATOM 2084 C CA . ASN B 1 86 ? 14.469 14.227 3.074 1 91.31 86 ASN B CA 1
ATOM 2085 C C . ASN B 1 86 ? 13.781 15.578 2.982 1 91.31 86 ASN B C 1
ATOM 2087 O O . ASN B 1 86 ? 14.094 16.484 3.754 1 91.31 86 ASN B O 1
ATOM 2091 N N . ALA B 1 87 ? 12.898 15.656 2.035 1 91.69 87 ALA B N 1
ATOM 2092 C CA . ALA B 1 87 ? 12.188 16.922 1.847 1 91.69 87 ALA B CA 1
ATOM 2093 C C . ALA B 1 87 ? 11.359 17.281 3.082 1 91.69 87 ALA B C 1
ATOM 2095 O O . ALA B 1 87 ? 11.336 18.438 3.512 1 91.69 87 ALA B O 1
ATOM 2096 N N . ALA B 1 88 ? 10.703 16.344 3.703 1 94.06 88 ALA B N 1
ATOM 2097 C CA . ALA B 1 88 ? 9.906 16.578 4.902 1 94.06 88 ALA B CA 1
ATOM 2098 C C . ALA B 1 88 ? 10.789 16.969 6.082 1 94.06 88 ALA B C 1
ATOM 2100 O O . ALA B 1 88 ? 10.453 17.875 6.848 1 94.06 88 ALA B O 1
ATOM 2101 N N . LYS B 1 89 ? 11.898 16.328 6.195 1 93.5 89 LYS B N 1
ATOM 2102 C CA . LYS B 1 89 ? 12.859 16.672 7.238 1 93.5 89 LYS B CA 1
ATOM 2103 C C . LYS B 1 89 ? 13.352 18.094 7.078 1 93.5 89 LYS B C 1
ATOM 2105 O O . LYS B 1 89 ? 13.453 18.844 8.062 1 93.5 89 LYS B O 1
ATOM 2110 N N . ASN B 1 90 ? 13.688 18.391 5.828 1 92.31 90 ASN B N 1
ATOM 2111 C CA . ASN B 1 90 ? 14.148 19.75 5.543 1 92.31 90 ASN B CA 1
ATOM 2112 C C . ASN B 1 90 ? 13.086 20.797 5.887 1 92.31 90 ASN B C 1
ATOM 2114 O O . ASN B 1 90 ? 13.398 21.844 6.441 1 92.31 90 ASN B O 1
ATOM 2118 N N . CYS B 1 91 ? 11.859 20.5 5.613 1 93.19 91 CYS B N 1
ATOM 2119 C CA . CYS B 1 91 ? 10.758 21.406 5.922 1 93.19 91 CYS B CA 1
ATOM 2120 C C . CYS B 1 91 ? 10.609 21.594 7.426 1 93.19 91 CYS B C 1
ATOM 2122 O O . CYS B 1 91 ? 10.414 22.703 7.906 1 93.19 91 CYS B O 1
ATOM 2124 N N . ALA B 1 92 ? 10.727 20.516 8.156 1 94.88 92 ALA B N 1
ATOM 2125 C CA . ALA B 1 92 ? 10.594 20.547 9.609 1 94.88 92 ALA B CA 1
ATOM 2126 C C . ALA B 1 92 ? 11.734 21.344 10.25 1 94.88 92 ALA B C 1
ATOM 2128 O O . ALA B 1 92 ? 11.586 21.875 11.352 1 94.88 92 ALA B O 1
ATOM 2129 N N . SER B 1 93 ? 12.844 21.359 9.562 1 94.88 93 SER B N 1
ATOM 2130 C CA . SER B 1 93 ? 14.039 21.984 10.125 1 94.88 93 SER B CA 1
ATOM 2131 C C . SER B 1 93 ? 14.156 23.438 9.719 1 94.88 93 SER B C 1
ATOM 2133 O O . SER B 1 93 ? 15.109 24.125 10.094 1 94.88 93 SER B O 1
ATOM 2135 N N . LEU B 1 94 ? 13.258 23.906 8.922 1 92.75 94 LEU B N 1
ATOM 2136 C CA . LEU B 1 94 ? 13.289 25.312 8.523 1 92.75 94 LEU B CA 1
ATOM 2137 C C . LEU B 1 94 ? 13.211 26.219 9.75 1 92.75 94 LEU B C 1
ATOM 2139 O O . LEU B 1 94 ? 12.531 25.891 10.727 1 92.75 94 LEU B O 1
ATOM 2143 N N . PRO B 1 95 ? 13.914 27.375 9.586 1 94.56 95 PRO B N 1
ATOM 2144 C CA . PRO B 1 95 ? 13.688 28.375 10.641 1 94.56 95 PRO B CA 1
ATOM 2145 C C . PRO B 1 95 ? 12.211 28.766 10.766 1 94.56 95 PRO B C 1
ATOM 2147 O O . PRO B 1 95 ? 11.484 28.75 9.773 1 94.56 95 PRO B O 1
ATOM 2150 N N . HIS B 1 96 ? 11.859 29.188 11.938 1 92.75 96 HIS B N 1
ATOM 2151 C CA . HIS B 1 96 ? 10.469 29.453 12.273 1 92.75 96 HIS B CA 1
ATOM 2152 C C . HIS B 1 96 ? 9.852 30.453 11.305 1 92.75 96 HIS B C 1
ATOM 2154 O O . HIS B 1 96 ? 8.719 30.266 10.852 1 92.75 96 HIS B O 1
ATOM 2160 N N . ASP B 1 97 ? 10.609 31.453 11 1 94.62 97 ASP B N 1
ATOM 2161 C CA . ASP B 1 97 ? 10.078 32.5 10.133 1 94.62 97 ASP B CA 1
ATOM 2162 C C . ASP B 1 97 ? 9.805 31.953 8.734 1 94.62 97 ASP B C 1
ATOM 2164 O O . ASP B 1 97 ? 8.781 32.281 8.125 1 94.62 97 ASP B O 1
ATOM 2168 N N . GLU B 1 98 ? 10.773 31.188 8.227 1 93.56 98 GLU B N 1
ATOM 2169 C CA . GLU B 1 98 ? 10.602 30.594 6.902 1 93.56 98 GLU B CA 1
ATOM 2170 C C . GLU B 1 98 ? 9.461 29.594 6.879 1 93.56 98 GLU B C 1
ATOM 2172 O O . GLU B 1 98 ? 8.664 29.562 5.934 1 93.56 98 GLU B O 1
ATOM 2177 N N . LEU B 1 99 ? 9.359 28.75 7.93 1 94.38 99 LEU B N 1
ATOM 2178 C CA . LEU B 1 99 ? 8.273 27.781 8.008 1 94.38 99 LEU B CA 1
ATOM 2179 C C . LEU B 1 99 ? 6.926 28.484 8.102 1 94.38 99 LEU B C 1
ATOM 2181 O O . LEU B 1 99 ? 5.953 28.047 7.477 1 94.38 99 LEU B O 1
ATOM 2185 N N . ASN B 1 100 ? 6.902 29.547 8.859 1 94.94 100 ASN B N 1
ATOM 2186 C CA . ASN B 1 100 ? 5.691 30.344 8.992 1 94.94 100 ASN B CA 1
ATOM 2187 C C . ASN B 1 100 ? 5.184 30.828 7.633 1 94.94 100 ASN B C 1
ATOM 2189 O O . ASN B 1 100 ? 3.99 30.734 7.348 1 94.94 100 ASN B O 1
ATOM 2193 N N . ARG B 1 101 ? 6.09 31.25 6.828 1 94.31 101 ARG B N 1
ATOM 2194 C CA . ARG B 1 101 ? 5.719 31.719 5.496 1 94.31 101 ARG B CA 1
ATOM 2195 C C . ARG B 1 101 ? 5.133 30.594 4.66 1 94.31 101 ARG B C 1
ATOM 2197 O O . ARG B 1 101 ? 4.152 30.781 3.938 1 94.31 101 ARG B O 1
ATOM 2204 N N . LYS B 1 102 ? 5.703 29.469 4.793 1 92.31 102 LYS B N 1
ATOM 2205 C CA . LYS B 1 102 ? 5.207 28.328 4.043 1 92.31 102 LYS B CA 1
ATOM 2206 C C . LYS B 1 102 ? 3.834 27.891 4.547 1 92.31 102 LYS B C 1
ATOM 2208 O O . LYS B 1 102 ? 2.979 27.469 3.764 1 92.31 102 LYS B O 1
ATOM 2213 N N . ILE B 1 103 ? 3.6 27.953 5.855 1 95.06 103 ILE B N 1
ATOM 2214 C CA . ILE B 1 103 ? 2.328 27.547 6.449 1 95.06 103 ILE B CA 1
ATOM 2215 C C . ILE B 1 103 ? 1.209 28.438 5.906 1 95.06 103 ILE B C 1
ATOM 2217 O O . ILE B 1 103 ? 0.089 27.969 5.688 1 95.06 103 ILE B O 1
ATOM 2221 N N . HIS B 1 104 ? 1.559 29.719 5.57 1 93.75 104 HIS B N 1
ATOM 2222 C CA . HIS B 1 104 ? 0.574 30.672 5.078 1 93.75 104 HIS B CA 1
ATOM 2223 C C . HIS B 1 104 ? 0.022 30.25 3.723 1 93.75 104 HIS B C 1
ATOM 2225 O O . HIS B 1 104 ? -1.022 30.734 3.289 1 93.75 104 HIS B O 1
ATOM 2231 N N . LEU B 1 105 ? 0.733 29.312 3.107 1 88.75 105 LEU B N 1
ATOM 2232 C CA . LEU B 1 105 ? 0.259 28.812 1.822 1 88.75 105 LEU B CA 1
ATOM 2233 C C . LEU B 1 105 ? -1 27.969 2 1 88.75 105 LEU B C 1
ATOM 2235 O O . LEU B 1 105 ? -1.845 27.922 1.103 1 88.75 105 LEU B O 1
ATOM 2239 N N . VAL B 1 106 ? -1.205 27.391 3.234 1 92.75 106 VAL B N 1
ATOM 2240 C CA . VAL B 1 106 ? -2.287 26.422 3.357 1 92.75 106 VAL B CA 1
ATOM 2241 C C . VAL B 1 106 ? -3.145 26.75 4.578 1 92.75 106 VAL B C 1
ATOM 2243 O O . VAL B 1 106 ? -4.211 26.172 4.77 1 92.75 106 VAL B O 1
ATOM 2246 N N . ALA B 1 107 ? -2.711 27.656 5.41 1 94.88 107 ALA B N 1
ATOM 2247 C CA . ALA B 1 107 ? -3.41 27.953 6.652 1 94.88 107 ALA B CA 1
ATOM 2248 C C . ALA B 1 107 ? -3.326 29.438 6.98 1 94.88 107 ALA B C 1
ATOM 2250 O O . ALA B 1 107 ? -2.48 30.156 6.438 1 94.88 107 ALA B O 1
ATOM 2251 N N . VAL B 1 108 ? -4.219 29.875 7.773 1 93.25 108 VAL B N 1
ATOM 2252 C CA . VAL B 1 108 ? -4.281 31.266 8.219 1 93.25 108 VAL B CA 1
ATOM 2253 C C . VAL B 1 108 ? -3.904 31.359 9.695 1 93.25 108 VAL B C 1
ATOM 2255 O O . VAL B 1 108 ? -4.344 30.531 10.5 1 93.25 108 VAL B O 1
ATOM 2258 N N . PRO B 1 109 ? -3.049 32.281 9.969 1 90.31 109 PRO B N 1
ATOM 2259 C CA . PRO B 1 109 ? -2.672 32.438 11.375 1 90.31 109 PRO B CA 1
ATOM 2260 C C . PRO B 1 109 ? -3.834 32.906 12.25 1 90.31 109 PRO B C 1
ATOM 2262 O O . PRO B 1 109 ? -4.562 33.844 11.875 1 90.31 109 PRO B O 1
ATOM 2265 N N . GLY B 1 110 ? -4.047 32.094 13.32 1 81.81 110 GLY B N 1
ATOM 2266 C CA . GLY B 1 110 ? -4.848 32.5 14.469 1 81.81 110 GLY B CA 1
ATOM 2267 C C . GLY B 1 110 ? -4.02 32.75 15.711 1 81.81 110 GLY B C 1
ATOM 2268 O O . GLY B 1 110 ? -2.959 32.156 15.898 1 81.81 110 GLY B O 1
ATOM 2269 N N . HIS B 1 111 ? -3.773 33.969 16.172 1 85.56 111 HIS B N 1
ATOM 2270 C CA . HIS B 1 111 ? -2.926 34.406 17.266 1 85.56 111 HIS B CA 1
ATOM 2271 C C . HIS B 1 111 ? -1.794 33.406 17.531 1 85.56 111 HIS B C 1
ATOM 2273 O O . HIS B 1 111 ? -0.641 33.688 17.188 1 85.56 111 HIS B O 1
ATOM 2279 N N . SER B 1 112 ? -2.01 32.156 18.156 1 87.56 112 SER B N 1
ATOM 2280 C CA . SER B 1 112 ? -0.935 31.219 18.484 1 87.56 112 SER B CA 1
ATOM 2281 C C . SER B 1 112 ? -1.071 29.922 17.703 1 87.56 112 SER B C 1
ATOM 2283 O O . SER B 1 112 ? -0.335 28.953 17.953 1 87.56 112 SER B O 1
ATOM 2285 N N . VAL B 1 113 ? -2.037 29.875 16.844 1 94.88 113 VAL B N 1
ATOM 2286 C CA . VAL B 1 113 ? -2.279 28.656 16.094 1 94.88 113 VAL B CA 1
ATOM 2287 C C . VAL B 1 113 ? -2.537 29 14.625 1 94.88 113 VAL B C 1
ATOM 2289 O O . VAL B 1 113 ? -2.641 30.172 14.266 1 94.88 113 VAL B O 1
ATOM 2292 N N . PHE B 1 114 ? -2.523 27.984 13.773 1 95.81 114 PHE B N 1
ATOM 2293 C CA . PHE B 1 114 ? -2.869 28.094 12.359 1 95.81 114 PHE B CA 1
ATOM 2294 C C . PHE B 1 114 ? -4.133 27.297 12.055 1 95.81 114 PHE B C 1
ATOM 2296 O O . PHE B 1 114 ? -4.316 26.188 12.562 1 95.81 114 PHE B O 1
ATOM 2303 N N . VAL B 1 115 ? -5.02 27.859 11.32 1 96.06 115 VAL B N 1
ATOM 2304 C CA . VAL B 1 115 ? -6.254 27.188 10.914 1 96.06 115 VAL B CA 1
ATOM 2305 C C . VAL B 1 115 ? -6.242 26.953 9.406 1 96.06 115 VAL B C 1
ATOM 2307 O O . VAL B 1 115 ? -5.941 27.875 8.633 1 96.06 115 VAL B O 1
ATOM 2310 N N . ALA B 1 116 ? -6.578 25.766 9.008 1 95.25 116 ALA B N 1
ATOM 2311 C CA . ALA B 1 116 ? -6.559 25.391 7.594 1 95.25 116 ALA B CA 1
ATOM 2312 C C . ALA B 1 116 ? -7.465 26.312 6.777 1 95.25 116 ALA B C 1
ATOM 2314 O O . ALA B 1 116 ? -8.617 26.547 7.148 1 95.25 116 ALA B O 1
ATOM 2315 N N . LYS B 1 117 ? -6.996 26.719 5.652 1 90.19 117 LYS B N 1
ATOM 2316 C CA . LYS B 1 117 ? -7.82 27.484 4.719 1 90.19 117 LYS B CA 1
ATOM 2317 C C . LYS B 1 117 ? -8.875 26.594 4.07 1 90.19 117 LYS B C 1
ATOM 2319 O O . LYS B 1 117 ? -8.664 25.406 3.887 1 90.19 117 LYS B O 1
ATOM 2324 N N . HIS B 1 118 ? -9.977 27.203 3.867 1 90.06 118 HIS B N 1
ATOM 2325 C CA . HIS B 1 118 ? -10.961 26.516 3.035 1 90.06 118 HIS B CA 1
ATOM 2326 C C . HIS B 1 118 ? -10.906 27.016 1.596 1 90.06 118 HIS B C 1
ATOM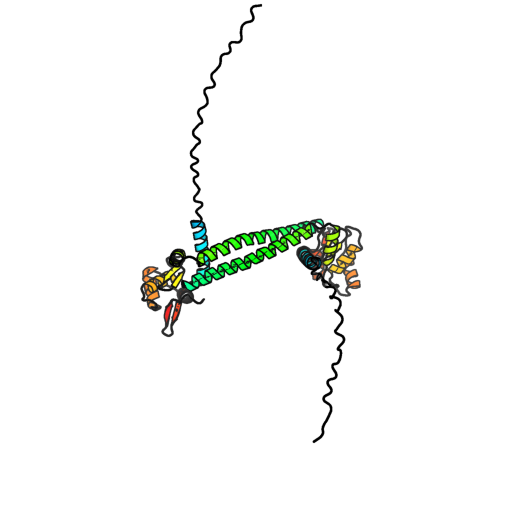 2328 O O . HIS B 1 118 ? -10.828 28.219 1.354 1 90.06 118 HIS B O 1
ATOM 2334 N N . GLU B 1 119 ? -10.961 26.188 0.681 1 85.94 119 GLU B N 1
ATOM 2335 C CA . GLU B 1 119 ? -10.867 26.547 -0.731 1 85.94 119 GLU B CA 1
ATOM 2336 C C . GLU B 1 119 ? -12.031 27.422 -1.157 1 85.94 119 GLU B C 1
ATOM 2338 O O . GLU B 1 119 ? -11.867 28.344 -1.972 1 85.94 119 GLU B O 1
ATOM 2343 N N . ASP B 1 120 ? -13.141 27.141 -0.563 1 89 120 ASP B N 1
ATOM 2344 C CA . ASP B 1 120 ? -14.32 27.969 -0.811 1 89 120 ASP B CA 1
ATOM 2345 C C . ASP B 1 120 ? -14.312 29.219 0.075 1 89 120 ASP B C 1
ATOM 2347 O O . ASP B 1 120 ? -14.43 29.109 1.298 1 89 120 ASP B O 1
ATOM 2351 N N . LYS B 1 121 ? -14.258 30.375 -0.475 1 86.94 121 LYS B N 1
ATOM 2352 C CA . LYS B 1 121 ? -14.188 31.641 0.252 1 86.94 121 LYS B CA 1
ATOM 2353 C C . LYS B 1 121 ? -15.453 31.875 1.072 1 86.94 121 LYS B C 1
ATOM 2355 O O . LYS B 1 121 ? -15.43 32.625 2.055 1 86.94 121 LYS B O 1
ATOM 2360 N N . ARG B 1 122 ? -16.547 31.156 0.714 1 90.06 122 ARG B N 1
ATOM 2361 C CA . ARG B 1 122 ? -17.812 31.375 1.416 1 90.06 122 ARG B CA 1
ATOM 2362 C C . ARG B 1 122 ? -18.047 30.281 2.453 1 90.06 122 ARG B C 1
ATOM 2364 O O . ARG B 1 122 ? -19.141 30.156 3.002 1 90.06 122 ARG B O 1
ATOM 2371 N N . ALA B 1 123 ? -17.031 29.578 2.715 1 93.44 123 ALA B N 1
ATOM 2372 C CA . ALA B 1 123 ? -17.141 28.531 3.725 1 93.44 123 ALA B CA 1
ATOM 2373 C C . ALA B 1 123 ? -17.297 29.125 5.121 1 93.44 123 ALA B C 1
ATOM 2375 O O . ALA B 1 123 ? -16.641 30.125 5.453 1 93.44 123 ALA B O 1
ATOM 2376 N N . LEU B 1 124 ? -18.141 28.5 5.898 1 95.5 124 LEU B N 1
ATOM 2377 C CA . LEU B 1 124 ? -18.406 29 7.242 1 95.5 124 LEU B CA 1
ATOM 2378 C C . LEU B 1 124 ? -17.125 29.078 8.07 1 95.5 124 LEU B C 1
ATOM 2380 O O . LEU B 1 124 ? -16.984 29.969 8.914 1 95.5 124 LEU B O 1
ATOM 2384 N N . ARG B 1 125 ? -16.203 28.203 7.809 1 94.75 125 ARG B N 1
ATOM 2385 C CA . ARG B 1 125 ? -14.945 28.219 8.547 1 94.75 125 ARG B CA 1
ATOM 2386 C C . ARG B 1 125 ? -14.234 29.562 8.406 1 94.75 125 ARG B C 1
ATOM 2388 O O . ARG B 1 125 ? -13.633 30.047 9.359 1 94.75 125 ARG B O 1
ATOM 2395 N N . ASN B 1 126 ? -14.367 30.141 7.242 1 92.62 126 ASN B N 1
ATOM 2396 C CA . ASN B 1 126 ? -13.719 31.422 7.012 1 92.62 126 ASN B CA 1
ATOM 2397 C C . ASN B 1 126 ? -14.32 32.531 7.883 1 92.62 126 ASN B C 1
ATOM 2399 O O . ASN B 1 126 ? -13.633 33.469 8.273 1 92.62 126 ASN B O 1
ATOM 2403 N N . ILE B 1 127 ? -15.562 32.375 8.164 1 95 127 ILE B N 1
ATOM 2404 C CA . ILE B 1 127 ? -16.234 33.312 9.047 1 95 127 ILE B CA 1
ATOM 2405 C C . ILE B 1 127 ? -15.688 33.156 10.469 1 95 127 ILE B C 1
ATOM 2407 O O . ILE B 1 127 ? -15.406 34.156 11.141 1 95 127 ILE B O 1
ATOM 2411 N N . PHE B 1 128 ? -15.492 31.906 10.891 1 95.44 128 PHE B N 1
ATOM 2412 C CA . PHE B 1 128 ? -14.906 31.656 12.195 1 95.44 128 PHE B CA 1
ATOM 2413 C C . PHE B 1 128 ? -13.516 32.281 12.297 1 95.44 128 PHE B C 1
ATOM 2415 O O . PHE B 1 128 ? -13.211 32.969 13.281 1 95.44 128 PHE B O 1
ATOM 2422 N N . ILE B 1 129 ? -12.766 32.062 11.32 1 94.06 129 ILE B N 1
ATOM 2423 C CA . ILE B 1 129 ? -11.398 32.594 11.297 1 94.06 129 ILE B CA 1
ATOM 2424 C C . ILE B 1 129 ? -11.414 34.094 11.391 1 94.06 129 ILE B C 1
ATOM 2426 O O . ILE B 1 129 ? -10.672 34.688 12.18 1 94.06 129 ILE B O 1
ATOM 2430 N N . LEU B 1 130 ? -12.227 34.719 10.633 1 92.94 130 LEU B N 1
ATOM 2431 C CA . LEU B 1 130 ? -12.367 36.156 10.633 1 92.94 130 LEU B CA 1
ATOM 2432 C C . LEU B 1 130 ? -12.719 36.688 12.031 1 9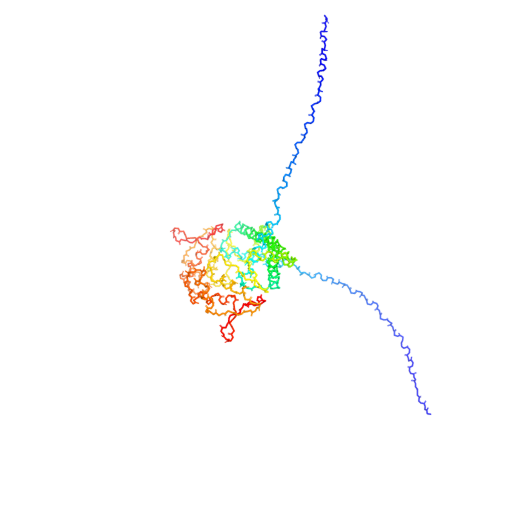2.94 130 LEU B C 1
ATOM 2434 O O . LEU B 1 130 ? -12.102 37.625 12.523 1 92.94 130 LEU B O 1
ATOM 2438 N N . LEU B 1 131 ? -13.656 36.062 12.68 1 95.38 131 LEU B N 1
ATOM 2439 C CA . LEU B 1 131 ? -14.141 36.5 13.984 1 95.38 131 LEU B CA 1
ATOM 2440 C C . LEU B 1 131 ? -13.07 36.312 15.055 1 95.38 131 LEU B C 1
ATOM 2442 O O . LEU B 1 131 ? -12.82 37.219 15.859 1 95.38 131 LEU B O 1
ATOM 2446 N N . PHE B 1 132 ? -12.406 35.188 15 1 94.62 132 PHE B N 1
ATOM 2447 C CA . PHE B 1 132 ? -11.391 34.906 16 1 94.62 132 PHE B CA 1
ATOM 2448 C C . PHE B 1 132 ? -10.211 35.875 15.867 1 94.62 132 PHE B C 1
ATOM 2450 O O . PHE B 1 132 ? -9.594 36.25 16.859 1 94.62 132 PHE B O 1
ATOM 2457 N N . ARG B 1 133 ? -9.922 36.219 14.664 1 92.81 133 ARG B N 1
ATOM 2458 C CA . ARG B 1 133 ? -8.805 37.094 14.43 1 92.81 133 ARG B CA 1
ATOM 2459 C C . ARG B 1 133 ? -9.086 38.5 15 1 92.81 133 ARG B C 1
ATOM 2461 O O . ARG B 1 133 ? -8.164 39.219 15.344 1 92.81 133 ARG B O 1
ATOM 2468 N N . HIS B 1 134 ? -10.312 38.812 15.117 1 92.31 134 HIS B N 1
ATOM 2469 C CA . HIS B 1 134 ? -10.719 40.125 15.625 1 92.31 134 HIS B CA 1
ATOM 2470 C C . HIS B 1 134 ? -10.875 40.125 17.141 1 92.31 134 HIS B C 1
ATOM 2472 O O . HIS B 1 134 ? -11.016 41.156 17.766 1 92.31 134 HIS B O 1
ATOM 2478 N N . LYS B 1 135 ? -10.836 38.875 17.672 1 92.69 135 LYS B N 1
ATOM 2479 C CA . LYS B 1 135 ? -10.898 38.75 19.125 1 92.69 135 LYS B CA 1
ATOM 2480 C C . LYS B 1 135 ? -9.508 38.812 19.734 1 92.69 135 LYS B C 1
ATOM 2482 O O . LYS B 1 135 ? -8.5 38.719 19.031 1 92.69 135 LYS B O 1
ATOM 2487 N N . GLU B 1 136 ? -9.461 39.125 21.016 1 91.31 136 GLU B N 1
ATOM 2488 C CA . GLU B 1 136 ? -8.211 39 21.766 1 91.31 136 GLU B CA 1
ATOM 2489 C C . GLU B 1 136 ? -7.73 37.531 21.781 1 91.31 136 GLU B C 1
ATOM 2491 O O . GLU B 1 136 ? -8.508 36.625 21.5 1 91.31 136 GLU B O 1
ATOM 2496 N N . PRO B 1 137 ? -6.461 37.406 22.016 1 88.94 137 PRO B N 1
ATOM 2497 C CA . PRO B 1 137 ? -5.973 36.031 22.172 1 88.94 137 PRO B CA 1
ATOM 2498 C C . PRO B 1 137 ? -6.793 35.219 23.172 1 88.94 137 PRO B C 1
ATOM 2500 O O . PRO B 1 137 ? -7.09 35.719 24.266 1 88.94 137 PRO B O 1
ATOM 2503 N N . ASN B 1 138 ? -7.254 34.031 22.781 1 87.75 138 ASN B N 1
ATOM 2504 C CA . ASN B 1 138 ? -8.07 33.125 23.594 1 87.75 138 ASN B CA 1
ATOM 2505 C C . ASN B 1 138 ? -9.477 33.688 23.797 1 87.75 138 ASN B C 1
ATOM 2507 O O . ASN B 1 138 ? -10.133 33.375 24.797 1 87.75 138 ASN B O 1
ATOM 2511 N N . GLY B 1 139 ? -9.828 34.594 22.953 1 92.31 139 GLY B N 1
ATOM 2512 C CA . GLY B 1 139 ? -11.203 35.094 22.969 1 92.31 139 GLY B CA 1
ATOM 2513 C C . GLY B 1 139 ? -12.211 34.031 22.578 1 92.31 139 GLY B C 1
ATOM 2514 O O . GLY B 1 139 ? -11.859 33.031 21.922 1 92.31 139 GLY B O 1
ATOM 2515 N N . THR B 1 140 ? -13.422 34.156 23.016 1 95 140 THR B N 1
ATOM 2516 C CA . THR B 1 140 ? -14.477 33.156 22.75 1 95 140 THR B CA 1
ATOM 2517 C C . THR B 1 140 ? -15.523 33.75 21.797 1 95 140 THR B C 1
ATOM 2519 O O . THR B 1 140 ? -15.617 34.969 21.641 1 95 140 THR B O 1
ATOM 2522 N N . LEU B 1 141 ? -16.234 32.875 21.109 1 96.19 141 LEU B N 1
ATOM 2523 C CA . LEU B 1 141 ? -17.328 33.25 20.203 1 96.19 141 LEU B CA 1
ATOM 2524 C C . LEU B 1 141 ? -18.625 32.594 20.656 1 96.19 141 LEU B C 1
ATOM 2526 O O . LEU B 1 141 ? -18.625 31.531 21.266 1 96.19 141 LEU B O 1
ATOM 2530 N N . THR B 1 142 ? -19.625 33.281 20.375 1 95.88 142 THR B N 1
ATOM 2531 C CA . THR B 1 142 ? -20.953 32.688 20.562 1 95.88 142 THR B CA 1
ATOM 2532 C C . THR B 1 142 ? -21.578 32.312 19.219 1 95.88 142 THR B C 1
ATOM 2534 O O . THR B 1 142 ? -21.188 32.844 18.172 1 95.88 142 THR B O 1
ATOM 2537 N N . LYS B 1 143 ? -22.5 31.375 19.281 1 94.62 143 LYS B N 1
ATOM 2538 C CA . LYS B 1 143 ? -23.203 31 18.062 1 94.62 143 LYS B CA 1
ATOM 2539 C C . LYS B 1 143 ? -23.891 32.219 17.422 1 94.62 143 LYS B C 1
ATOM 2541 O O . LYS B 1 143 ? -23.906 32.344 16.188 1 94.62 143 LYS B O 1
ATOM 2546 N N . GLN B 1 144 ? -24.422 33.031 18.25 1 94.94 144 GLN B N 1
ATOM 2547 C CA . GLN B 1 144 ? -25.109 34.219 17.75 1 94.94 144 GLN B CA 1
ATOM 2548 C C . GLN B 1 144 ? -24.172 35.125 16.953 1 94.94 144 GLN B C 1
ATOM 2550 O O . GLN B 1 144 ? -24.547 35.656 15.914 1 94.94 144 GLN B O 1
ATOM 2555 N N . GLU B 1 145 ? -23.047 35.344 17.453 1 96 145 GLU B N 1
ATOM 2556 C CA . GLU B 1 145 ? -22.047 36.156 16.75 1 96 145 GLU B CA 1
ATOM 2557 C C . GLU B 1 145 ? -21.719 35.531 15.391 1 96 145 GLU B C 1
ATOM 2559 O O . GLU B 1 145 ? -21.562 36.25 14.406 1 96 145 GLU B O 1
ATOM 2564 N N . VAL B 1 146 ? -21.578 34.219 15.336 1 96 146 VAL B N 1
ATOM 2565 C CA . VAL B 1 146 ? -21.219 33.5 14.117 1 96 146 VAL B CA 1
ATOM 2566 C C . VAL B 1 146 ? -22.344 33.625 13.094 1 96 146 VAL B C 1
ATOM 2568 O O . VAL B 1 146 ? -22.094 33.938 11.93 1 96 146 VAL B O 1
ATOM 2571 N N . VAL B 1 147 ? -23.562 33.406 13.539 1 94.88 147 VAL B N 1
ATOM 2572 C CA . VAL B 1 147 ? -24.734 33.469 12.664 1 94.88 147 VAL B CA 1
ATOM 2573 C C . VAL B 1 147 ? -24.875 34.875 12.094 1 94.88 147 VAL B C 1
ATOM 2575 O O . VAL B 1 147 ? -25.125 35.062 10.898 1 94.88 147 VAL B O 1
ATOM 2578 N N . ALA B 1 148 ? -24.688 35.875 12.93 1 95.19 148 ALA B N 1
ATOM 2579 C CA . ALA B 1 148 ? -24.797 37.281 12.492 1 95.19 148 ALA B CA 1
ATOM 2580 C C . ALA B 1 148 ? -23.719 37.594 11.461 1 95.19 148 ALA B C 1
ATOM 2582 O O . ALA B 1 148 ? -24 38.25 10.453 1 95.19 148 ALA B O 1
ATOM 2583 N N . ALA B 1 149 ? -22.516 37.219 11.703 1 95.56 149 ALA B N 1
ATOM 2584 C CA . ALA B 1 149 ? -21.406 37.469 10.781 1 95.56 149 ALA B CA 1
ATOM 2585 C C . ALA B 1 149 ? -21.625 36.75 9.453 1 95.56 149 ALA B C 1
ATOM 2587 O O . ALA B 1 149 ? -21.328 37.312 8.391 1 95.56 149 ALA B O 1
ATOM 2588 N N . ALA B 1 150 ? -22.094 35.469 9.516 1 95.31 150 ALA B N 1
ATOM 2589 C CA . ALA B 1 150 ? -22.359 34.719 8.297 1 95.31 150 ALA B CA 1
ATOM 2590 C C . ALA B 1 150 ? -23.406 35.438 7.43 1 95.31 150 ALA B C 1
ATOM 2592 O O . ALA B 1 150 ? -23.25 35.531 6.207 1 95.31 150 ALA B O 1
ATOM 2593 N N . ALA B 1 151 ? -24.438 35.875 8.047 1 93.69 151 ALA B N 1
ATOM 2594 C CA . ALA B 1 151 ? -25.469 36.594 7.328 1 93.69 151 ALA B CA 1
ATOM 2595 C C . ALA B 1 151 ? -24.906 37.812 6.637 1 93.69 151 ALA B C 1
ATOM 2597 O O . ALA B 1 151 ? -25.328 38.188 5.527 1 93.69 151 ALA B O 1
ATOM 2598 N N . LYS B 1 152 ? -24 38.438 7.281 1 93.75 152 LYS B N 1
ATOM 2599 C CA . LYS B 1 152 ? -23.406 39.688 6.777 1 93.75 152 LYS B CA 1
ATOM 2600 C C . LYS B 1 152 ? -22.422 39.406 5.652 1 93.75 152 LYS B C 1
ATOM 2602 O O . LYS B 1 152 ? -22.406 40.094 4.645 1 93.75 152 LYS B O 1
ATOM 2607 N N . HIS B 1 153 ? -21.672 38.375 5.766 1 93.31 153 HIS B N 1
ATOM 2608 C CA . HIS B 1 153 ? -20.516 38.188 4.895 1 93.31 153 HIS B CA 1
ATOM 2609 C C . HIS B 1 153 ? -20.797 37.188 3.785 1 93.31 153 HIS B C 1
ATOM 2611 O O . HIS B 1 153 ? -20.297 37.312 2.67 1 93.31 153 HIS B O 1
ATOM 2617 N N . ILE B 1 154 ? -21.516 36.094 4.055 1 91 154 ILE B N 1
ATOM 2618 C CA . ILE B 1 154 ? -21.719 35.062 3.037 1 91 154 ILE B CA 1
ATOM 2619 C C . ILE B 1 154 ? -23.156 35.125 2.525 1 91 154 ILE B C 1
ATOM 2621 O O . ILE B 1 154 ? -23.469 34.531 1.495 1 91 154 ILE B O 1
ATOM 2625 N N . LYS B 1 155 ? -24.031 35.875 3.141 1 88.38 155 LYS B N 1
ATOM 2626 C CA . LYS B 1 155 ? -25.391 36.188 2.699 1 88.38 155 LYS B CA 1
ATOM 2627 C C . LYS B 1 155 ? -26.203 34.938 2.486 1 88.38 155 LYS B C 1
ATOM 2629 O O . LYS B 1 155 ? -26.891 34.781 1.467 1 88.38 155 LYS B O 1
ATOM 2634 N N . ARG B 1 156 ? -25.953 33.969 3.354 1 85.44 156 ARG B N 1
ATOM 2635 C CA . ARG B 1 156 ? -26.797 32.781 3.336 1 85.44 156 ARG B CA 1
ATOM 2636 C C . ARG B 1 156 ? -27.047 32.281 4.75 1 85.44 156 ARG B C 1
ATOM 2638 O O . ARG B 1 156 ? -26.312 32.625 5.68 1 85.44 156 ARG B O 1
ATOM 2645 N N . GLU B 1 157 ? -28.031 31.469 4.812 1 87.5 157 GLU B N 1
ATOM 2646 C CA . GLU B 1 157 ? -28.344 30.812 6.086 1 87.5 157 GLU B CA 1
ATOM 2647 C C . GLU B 1 157 ? -27.391 29.656 6.352 1 87.5 157 GLU B C 1
ATOM 2649 O O . GLU B 1 157 ? -27 28.938 5.426 1 87.5 157 GLU B O 1
ATOM 2654 N N . ILE B 1 158 ? -27.016 29.531 7.566 1 92.38 158 ILE B N 1
ATOM 2655 C CA . ILE B 1 158 ? -26.141 28.438 8 1 92.38 158 ILE B CA 1
ATOM 2656 C C . ILE B 1 158 ? -26.969 27.328 8.625 1 92.38 158 ILE B C 1
ATOM 2658 O O . ILE B 1 158 ? -27.844 27.578 9.461 1 92.38 158 ILE B O 1
ATOM 2662 N N . THR B 1 159 ? -26.719 26.188 8.125 1 93.94 159 THR B N 1
ATOM 2663 C CA . THR B 1 159 ? -27.422 25.062 8.711 1 93.94 159 THR B CA 1
ATOM 2664 C C . THR B 1 159 ? -26.75 24.609 10.008 1 93.94 159 THR B C 1
ATOM 2666 O O . THR B 1 159 ? -25.562 24.859 10.211 1 93.94 159 THR B O 1
ATOM 2669 N N . ASP B 1 160 ? -27.516 23.906 10.836 1 93.75 160 ASP B N 1
ATOM 2670 C CA . ASP B 1 160 ? -26.969 23.375 12.078 1 93.75 160 ASP B CA 1
ATOM 2671 C C . ASP B 1 160 ? -25.875 22.359 11.789 1 93.75 160 ASP B C 1
ATOM 2673 O O . ASP B 1 160 ? -24.875 22.281 12.516 1 93.75 160 ASP B O 1
ATOM 2677 N N . ARG B 1 161 ? -26.094 21.641 10.734 1 94.06 161 ARG B N 1
ATOM 2678 C CA . ARG B 1 161 ? -25.109 20.641 10.359 1 94.06 161 ARG B CA 1
ATOM 2679 C C . ARG B 1 161 ? -23.766 21.297 10.008 1 94.06 161 ARG B C 1
ATOM 2681 O O . ARG B 1 161 ? -22.719 20.844 10.469 1 94.06 161 ARG B O 1
ATOM 2688 N N . GLU B 1 162 ? -23.859 22.297 9.234 1 94.31 162 GLU B N 1
ATOM 2689 C CA . GLU B 1 162 ? -22.656 23.031 8.836 1 94.31 162 GLU B CA 1
ATOM 2690 C C . GLU B 1 162 ? -21.969 23.656 10.047 1 94.31 162 GLU B C 1
ATOM 2692 O O . GLU B 1 162 ? -20.734 23.578 10.18 1 94.31 162 GLU B O 1
ATOM 2697 N N . TYR B 1 163 ? -22.781 24.219 10.852 1 95.94 163 TYR B N 1
ATOM 2698 C CA . TYR B 1 163 ? -22.281 24.844 12.062 1 95.94 163 TYR B CA 1
ATOM 2699 C C . TYR B 1 163 ? -21.547 23.844 12.938 1 95.94 163 TYR B C 1
ATOM 2701 O O . TYR B 1 163 ? -20.406 24.062 13.344 1 95.94 163 TYR B O 1
ATOM 2709 N N . HIS B 1 164 ? -22.109 22.734 13.133 1 95.12 164 HIS B N 1
ATOM 2710 C CA . HIS B 1 164 ? -21.531 21.734 14.008 1 95.12 164 HIS B CA 1
ATOM 2711 C C . HIS B 1 164 ? -20.25 21.141 13.406 1 95.12 164 HIS B C 1
ATOM 2713 O O . HIS B 1 164 ? -19.312 20.812 14.125 1 95.12 164 HIS B O 1
ATOM 2719 N N . GLN B 1 165 ? -20.266 21.047 12.164 1 94.69 165 GLN B N 1
ATOM 2720 C CA . GLN B 1 165 ? -19.078 20.516 11.492 1 94.69 165 GLN B CA 1
ATOM 2721 C C . GLN B 1 165 ? -17.875 21.422 11.727 1 94.69 165 GLN B C 1
ATOM 2723 O O . GLN B 1 165 ? -16.812 20.953 12.117 1 94.69 165 GLN B O 1
ATOM 2728 N N . VAL B 1 166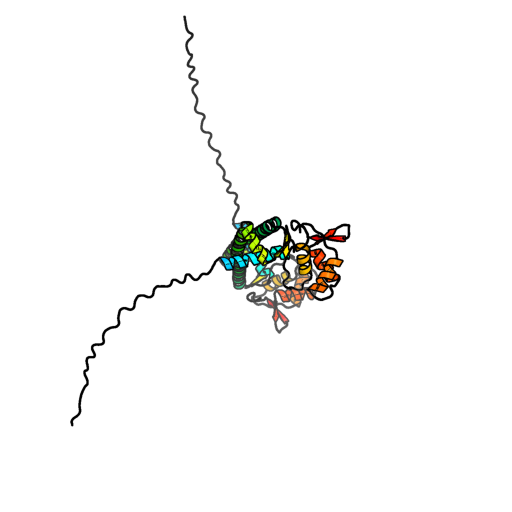 ? -18.109 22.703 11.586 1 96.12 166 VAL B N 1
ATOM 2729 C CA . VAL B 1 166 ? -17.016 23.641 11.734 1 96.12 166 VAL B CA 1
ATOM 2730 C C . VAL B 1 166 ? -16.578 23.703 13.195 1 96.12 166 VAL B C 1
ATOM 2732 O O . VAL B 1 166 ? -15.375 23.688 13.492 1 96.12 166 VAL B O 1
ATOM 2735 N N . VAL B 1 167 ? -17.547 23.672 14.047 1 95.81 167 VAL B N 1
ATOM 2736 C CA . VAL B 1 167 ? -17.25 23.75 15.469 1 95.81 167 VAL B CA 1
ATOM 2737 C C . VAL B 1 167 ? -16.438 22.516 15.891 1 95.81 167 VAL B C 1
ATOM 2739 O O . VAL B 1 167 ? -15.43 22.641 16.594 1 95.81 167 VAL B O 1
ATOM 2742 N N . THR B 1 168 ? -16.797 21.375 15.367 1 94.75 168 THR B N 1
ATOM 2743 C CA . THR B 1 168 ? -16.109 20.125 15.695 1 94.75 168 THR B CA 1
ATOM 2744 C C . THR B 1 168 ? -14.688 20.141 15.141 1 94.75 168 THR B C 1
ATOM 2746 O O . THR B 1 168 ? -13.766 19.625 15.766 1 94.75 168 THR B O 1
ATOM 2749 N N . GLU B 1 169 ? -14.539 20.859 14.047 1 94.75 169 GLU B N 1
ATOM 2750 C CA . GLU B 1 169 ? -13.25 20.844 13.359 1 94.75 169 GLU B CA 1
ATOM 2751 C C . GLU B 1 169 ? -12.25 21.781 14.023 1 94.75 169 GLU B C 1
ATOM 2753 O O . GLU B 1 169 ? -11.07 21.469 14.141 1 94.75 169 GLU B O 1
ATOM 2758 N N . ILE B 1 170 ? -12.734 22.969 14.523 1 95.75 170 ILE B N 1
ATOM 2759 C CA . ILE B 1 170 ? -11.695 23.938 14.828 1 95.75 170 ILE B CA 1
ATOM 2760 C C . ILE B 1 170 ? -11.922 24.5 16.234 1 95.75 170 ILE B C 1
ATOM 2762 O O . ILE B 1 170 ? -11.094 25.266 16.734 1 95.75 170 ILE B O 1
ATOM 2766 N N . CYS B 1 171 ? -13.047 24.094 16.938 1 95.81 171 CYS B N 1
ATOM 2767 C CA . CYS B 1 171 ? -13.336 24.719 18.219 1 95.81 171 CYS B CA 1
ATOM 2768 C C . CYS B 1 171 ? -13.555 23.672 19.297 1 95.81 171 CYS B C 1
ATOM 2770 O O . CYS B 1 171 ? -13.727 22.484 19 1 95.81 171 CYS B O 1
ATOM 2772 N N . ILE B 1 172 ? -13.398 24.141 20.531 1 94.12 172 ILE B N 1
ATOM 2773 C CA . ILE B 1 172 ? -13.859 23.469 21.734 1 94.12 172 ILE B CA 1
ATOM 2774 C C . ILE B 1 172 ? -14.977 24.266 22.391 1 94.12 172 ILE B C 1
ATOM 2776 O O . ILE B 1 172 ? -14.906 25.5 22.469 1 94.12 172 ILE B O 1
ATOM 2780 N N . SER B 1 173 ? -15.969 23.578 22.828 1 92.19 173 SER B N 1
ATOM 2781 C CA . SER B 1 173 ? -17.078 24.25 23.516 1 92.19 173 SER B CA 1
ATOM 2782 C C . SER B 1 173 ? -16.812 24.344 25.016 1 92.19 173 SER B C 1
ATOM 2784 O O . SER B 1 173 ? -16.422 23.359 25.641 1 92.19 173 SER B O 1
ATOM 2786 N N . THR B 1 174 ? -16.969 25.516 25.484 1 91.44 174 THR B N 1
ATOM 2787 C CA . THR B 1 174 ? -16.812 25.703 26.922 1 91.44 174 THR B CA 1
ATOM 2788 C C . THR B 1 174 ? -18.109 25.328 27.656 1 91.44 174 THR B C 1
ATOM 2790 O O . THR B 1 174 ? -19.141 25.141 27.031 1 91.44 174 THR B O 1
ATOM 2793 N N . GLU B 1 175 ? -18 25.266 28.969 1 89.94 175 GLU B N 1
ATOM 2794 C CA . GLU B 1 175 ? -19.141 24.938 29.812 1 89.94 175 GLU B CA 1
ATOM 2795 C C . GLU B 1 175 ? -20.266 25.953 29.641 1 89.94 175 GLU B C 1
ATOM 2797 O O . GLU B 1 175 ? -21.453 25.609 29.719 1 89.94 175 GLU B O 1
ATOM 2802 N N . ASP B 1 176 ? -19.922 27.234 29.391 1 89.5 176 ASP B N 1
ATOM 2803 C CA . ASP B 1 176 ? -20.891 28.312 29.25 1 89.5 176 ASP B CA 1
ATOM 2804 C C . ASP B 1 176 ? -21.453 28.391 27.844 1 89.5 176 ASP B C 1
ATOM 2806 O O . ASP B 1 176 ? -22.219 29.297 27.516 1 89.5 176 ASP B O 1
ATOM 2810 N N . GLY B 1 177 ? -21.062 27.406 26.969 1 89.88 177 GLY B N 1
ATOM 2811 C CA . GLY B 1 177 ? -21.578 27.344 25.609 1 89.88 177 GLY B CA 1
ATOM 2812 C C . GLY B 1 177 ? -20.812 28.219 24.625 1 89.88 177 GLY B C 1
ATOM 2813 O O . GLY B 1 177 ? -21.266 28.422 23.5 1 89.88 177 GLY B O 1
ATOM 2814 N N . HIS B 1 178 ? -19.703 28.828 25.109 1 95.44 178 HIS B N 1
ATOM 2815 C CA . HIS B 1 178 ? -18.875 29.625 24.234 1 95.44 178 HIS B CA 1
ATOM 2816 C C . HIS B 1 178 ? -17.891 28.75 23.469 1 95.44 178 HIS B C 1
ATOM 2818 O O . HIS B 1 178 ? -17.641 27.609 23.844 1 95.44 178 HIS B O 1
ATOM 2824 N N . LEU B 1 179 ? -17.438 29.312 22.328 1 96.44 179 LEU B N 1
ATOM 2825 C CA . LEU B 1 179 ? -16.516 28.578 21.469 1 96.44 179 LEU B CA 1
ATOM 2826 C C . LEU B 1 179 ? -15.094 29.109 21.594 1 96.44 179 LEU B C 1
ATOM 2828 O O . LEU B 1 179 ? -14.883 30.328 21.562 1 96.44 179 LEU B O 1
ATOM 2832 N N . LEU B 1 180 ? -14.234 28.234 21.797 1 94.94 180 LEU B N 1
ATOM 2833 C CA . LEU B 1 180 ? -12.812 28.547 21.797 1 94.94 180 LEU B CA 1
ATOM 2834 C C . LEU B 1 180 ? -12.086 27.812 20.672 1 94.94 180 LEU B C 1
ATOM 2836 O O . LEU B 1 180 ? -12.414 26.672 20.375 1 94.94 180 LEU B O 1
ATOM 2840 N N . LEU B 1 181 ? -11.086 28.547 20.094 1 93.81 181 LEU B N 1
ATOM 2841 C CA . LEU B 1 181 ? -10.266 27.875 19.094 1 93.81 181 LEU B CA 1
ATOM 2842 C C . LEU B 1 181 ? -9.445 26.75 19.75 1 93.81 181 LEU B C 1
ATOM 2844 O O . LEU B 1 181 ? -8.891 26.938 20.828 1 93.81 181 LEU B O 1
ATOM 2848 N N . LYS B 1 182 ? -9.344 25.609 19.078 1 93.5 182 LYS B N 1
ATOM 2849 C CA . LYS B 1 182 ? -8.469 24.531 19.547 1 93.5 182 LYS B CA 1
ATOM 2850 C C . LYS B 1 182 ? -7.031 25.016 19.688 1 93.5 182 LYS B C 1
ATOM 2852 O O . LYS B 1 182 ? -6.586 25.875 18.922 1 93.5 182 LYS B O 1
ATOM 2857 N N . ASN B 1 183 ? -6.297 24.453 20.578 1 91.69 183 ASN B N 1
ATOM 2858 C CA . ASN B 1 183 ? -4.941 24.922 20.844 1 91.69 183 ASN B CA 1
ATOM 2859 C C . ASN B 1 183 ? -3.953 24.391 19.812 1 91.69 183 ASN B C 1
ATOM 2861 O O . ASN B 1 183 ? -2.809 24.844 19.75 1 91.69 183 ASN B O 1
ATOM 2865 N N . GLY B 1 184 ? -4.328 23.469 19 1 92.38 184 GLY B N 1
ATOM 2866 C CA . GLY B 1 184 ? -3.535 23.031 17.875 1 92.38 184 GLY B CA 1
ATOM 2867 C C . GLY B 1 184 ? -2.453 22.031 18.234 1 92.38 184 GLY B C 1
ATOM 2868 O O . GLY B 1 184 ? -1.739 21.531 17.359 1 92.38 184 GLY B O 1
ATOM 2869 N N . ASP B 1 185 ? -2.186 21.734 19.516 1 89.5 185 ASP B N 1
ATOM 2870 C CA . ASP B 1 185 ? -1.117 20.828 19.938 1 89.5 185 ASP B CA 1
ATOM 2871 C C . ASP B 1 185 ? -1.576 19.375 19.906 1 89.5 185 ASP B C 1
ATOM 2873 O O . ASP B 1 185 ? -0.768 18.469 19.688 1 89.5 185 ASP B O 1
ATOM 2877 N N . GLU B 1 186 ? -2.803 19.078 20.219 1 78.81 186 GLU B N 1
ATOM 2878 C CA . GLU B 1 186 ? -3.357 17.734 20.234 1 78.81 186 GLU B CA 1
ATOM 2879 C C . GLU B 1 186 ? -4.328 17.516 19.062 1 78.81 186 GLU B C 1
ATOM 2881 O O . GLU B 1 186 ? -4.922 18.469 18.562 1 78.81 186 GLU B O 1
ATOM 2886 N N . PRO B 1 187 ? -4.41 16.234 18.594 1 68.25 187 PRO B N 1
ATOM 2887 C CA . PRO B 1 187 ? -5.438 15.992 17.578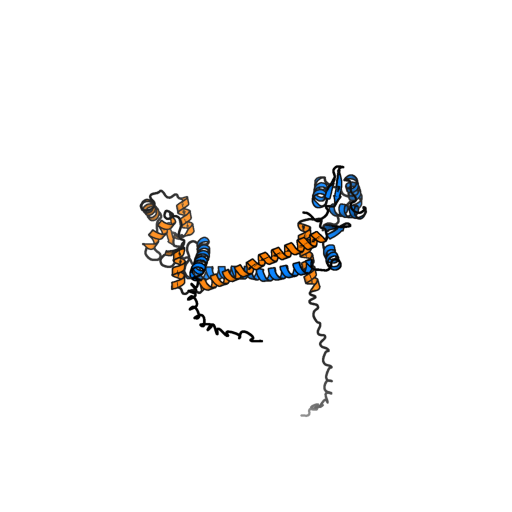 1 68.25 187 PRO B CA 1
ATOM 2888 C C . PRO B 1 187 ? -6.852 16.234 18.109 1 68.25 187 PRO B C 1
ATOM 2890 O O . PRO B 1 187 ? -7.094 16.125 19.312 1 68.25 187 PRO B O 1
#

Nearest PDB structures (foldseek):
  7asv-assembly1_A  TM=4.369E-01  e=3.236E-03  Homo sapiens
  2doa-assembly1_A  TM=6.309E-01  e=3.438E-01  Homo sapiens
  6lb7-assembly1_A  TM=5.366E-01  e=9.296E+00  Homo sapiens
  6k7y-assembly1_V  TM=3.196E-01  e=4.990E+00  Homo sapiens
  8pj1-assembly1_y  TM=4.437E-01  e=8.735E+00  Homo sapiens

Secondary structure (DSSP, 8-state):
--------------------------------HHHHHHHHHHHHHHHHHHH-SEE-HHHHHHHHHHHHHHHHHHHHHHHHHHHHHHHHHHHHTS-HHHHHHHHTTTEEEETTEEEEPPSSTT-HHHHHHHHHHHSPTT--B-HHHHHHHHHHHT-SPPPHHHHHHHHHHHEEE-TTS-EEE--SS--/--------------------------------HHHHHHHHHHHHHHHHHHH-SEE-HHHHHHHHHHHHHHHHHHHHHHHHHHHHHHHHHHHHTS-HHHHHHHHTTTEEEETTEEEEPPSSTT-HHHHHHHHHHHSPTT--B-HHHHHHHHHHHT-SPPPHHHHHHHHHHHEEE-TTS-EEE--SS--

Solvent-accessible surface area (backbone atoms only — not comparable to full-atom values): 21336 Å² total; per-residue (Å²): 132,88,74,84,76,82,82,72,79,73,74,76,75,72,77,76,74,77,72,78,71,76,77,74,73,69,68,68,71,75,76,53,66,60,62,60,46,46,51,47,48,46,50,54,51,43,54,54,35,69,76,37,35,33,30,13,69,68,36,48,37,51,49,30,44,48,51,15,48,51,26,44,56,55,18,55,48,14,58,56,23,44,52,49,16,52,52,28,42,52,56,41,65,41,54,67,70,61,39,50,57,54,46,55,75,51,24,42,83,40,94,77,26,30,35,46,61,63,92,51,83,71,37,68,59,52,50,51,50,55,53,54,61,73,39,57,87,91,42,69,44,43,69,67,59,51,54,54,48,33,43,70,72,58,67,49,88,78,49,72,67,58,50,49,50,43,41,68,54,43,36,44,75,44,97,88,64,33,34,29,71,49,71,13,68,64,133,137,85,84,85,77,85,78,69,79,77,73,74,78,74,79,80,75,81,73,76,73,75,78,76,73,73,70,71,72,75,76,54,70,59,60,60,48,46,53,48,48,46,51,52,50,43,54,54,33,68,78,36,34,31,29,12,70,70,34,48,37,50,49,30,44,49,51,15,48,51,26,44,55,54,19,53,49,13,58,56,23,45,53,50,16,52,52,28,41,52,55,42,64,41,55,67,69,62,40,50,57,55,46,55,75,51,23,42,83,37,94,77,26,30,35,46,60,63,91,52,84,72,37,67,57,54,50,52,53,55,53,54,61,74,37,58,85,90,41,70,43,45,67,66,59,52,54,54,48,33,44,71,72,57,66,48,87,80,50,69,66,59,51,49,50,46,41,68,55,43,35,42,75,43,96,88,63,34,34,29,71,49,71,14,69,64,132

Foldseek 3Di:
DPPDDDPPVVPPPPPDPDPDPPPPPPPVPCPPPVVVVVVVVVVQQVVQCVVPVDDDPVSSVVSSVVVVVVVVVVCVVVVVVVVVVVVVVVLVPDDPVVNVVVLVVAWDDQPQDTHGDDPDCLQLLVLVSVVSNPDDVQDWAAPVNSQVSSCVPNVDGDDPVSVVVSQVVFWDADPVRITTGDNHPDD/DDDDDPCPPPPPPPDDPPPDDPPPPPPPPCPPPVVVVVVVVVVQQVVQCVVPVDDDPVSSVVSSVVVVVVVVVVCVVVVVVVVVVVVVVVLVPDDPVVNVVVLVVAFDDQPQDTHGDDPDCLQLLVLVSVVSNPDDVFDWAAPVNSQVSSCVPNVDGDDPVSVVVSQVVFWDADPVRITTGDNHPDD

InterPro domains:
  IPR006886 DNA-directed RNA polymerase III subunit Rpc5 [PTHR12069] (18-186)

pLDDT: mean 79.39, std 25.83, range [19.44, 96.69]

Sequence (374 aa):
MSTTLAKKTMNSTRPNVASKGPHSNMSKGRDGPSQGSDDLARSFLGTVFTANKVRSMQAVVRDLRQLAAKYASNRKDGSKLQALCNAAKNCASLPHDELNRKIHLVAVPGHSVFVAKHEDKRALRNIFILLFRHKEPNGTLTKQEVVAAAAKHIKREITDREYHQVVTEICISTEDGHLLLKNGDEPMSTTLAKKTMNSTRPNVASKGPHSNMSKGRDGPSQGSDDLARSFLGTVFTANKVRSMQAVVRDLRQLAAKYASNRKDGSKLQALCNAAKNCASLPHDELNRKIHLVAVPGHSVFVAKHEDKRALRNIFILLFRHKEPNGTLTKQEVVAAAAKHIKREITDREYHQVVTEICISTEDGHLLLKNGDEP

Organism: Zea mays (NCBI:txid4577)

Radius of gyration: 40.27 Å; Cα contacts (8 Å, |Δi|>4): 408; chains: 2; bounding box: 91×86×156 Å